Protein AF-F0YI41-F1 (afdb_monomer_lite)

Secondary structure (DSSP, 8-state):
--PPPHHHHHHHHHHHHHHHHHHHHHHTS-SS--HHHHHHHHHTT-HHHHHHHHHHHHHHHHHHHHHHS--SSSHHHHHHHHHHHHHHHHHHHHHHHHH-HHHHHHHHHHGGG---HHHHHHHHHHHHHHHHHHHHHHHHHHHHHHHHHHHHHHHHHHHHHHHHHHHHHHHHHHHHHHHHHHHHHHHHHHHHHHHHHHHHHHHHHHHHHHHHHHHHHHHHHHHHHHHHHHHHHHHHHHHHHHHHHHHHHHHHHHHHHHHHHHHHHHHHHHHHHHHHHHHHHHHHHHHHHHHHHHHHHHHHHHHHHHHHHHHHHHHHHHHHHHHHHHHHHHHHHHHHHHHHTTS------SSS--------

pLDDT: mean 84.72, std 14.46, range [28.38, 98.56]

Structure (mmCIF, N/CA/C/O backbone):
data_AF-F0YI41-F1
#
_entry.id   AF-F0YI41-F1
#
loop_
_atom_site.group_PDB
_atom_site.id
_atom_site.type_symbol
_atom_site.label_atom_id
_atom_site.label_alt_id
_atom_site.label_comp_id
_atom_site.label_asym_id
_atom_site.label_entity_id
_atom_site.label_seq_id
_atom_site.pdbx_PDB_ins_code
_atom_site.Cartn_x
_atom_site.Cartn_y
_atom_site.Cartn_z
_atom_site.occupancy
_atom_site.B_iso_or_equiv
_atom_site.auth_seq_id
_atom_site.auth_comp_id
_atom_site.auth_asym_id
_atom_site.auth_atom_id
_atom_site.pdbx_PDB_model_num
ATOM 1 N N . MET A 1 1 ? -53.395 -4.018 52.702 1.00 40.97 1 MET A N 1
ATOM 2 C CA . MET A 1 1 ? -53.040 -4.495 54.055 1.00 40.97 1 MET A CA 1
ATOM 3 C C . MET A 1 1 ? -51.944 -3.591 54.579 1.00 40.97 1 MET A C 1
ATOM 5 O O . MET A 1 1 ? -50.888 -3.541 53.960 1.00 40.97 1 MET A O 1
ATOM 9 N N . HIS A 1 2 ? -52.206 -2.823 55.635 1.00 47.31 2 HIS A N 1
ATOM 10 C CA . HIS A 1 2 ? -51.152 -2.062 56.304 1.00 47.31 2 HIS A CA 1
ATOM 11 C C . HIS A 1 2 ? -50.253 -3.062 57.031 1.00 47.31 2 HIS A C 1
ATOM 13 O O . HIS A 1 2 ? -50.721 -3.768 57.922 1.00 47.31 2 HIS A O 1
ATOM 19 N N . LYS A 1 3 ? -49.003 -3.196 56.580 1.00 58.41 3 LYS A N 1
ATOM 20 C CA . LYS A 1 3 ? -47.997 -3.987 57.288 1.00 58.41 3 LYS A CA 1
ATOM 21 C C . LYS A 1 3 ? -47.702 -3.275 58.604 1.00 58.41 3 LYS A C 1
ATOM 23 O O . LYS A 1 3 ? -47.419 -2.079 58.580 1.00 58.41 3 LYS A O 1
ATOM 28 N N . LEU A 1 4 ? -47.807 -3.991 59.721 1.00 62.16 4 LEU A N 1
ATOM 29 C CA . LEU A 1 4 ? -47.294 -3.498 60.995 1.00 62.16 4 LEU A CA 1
ATOM 30 C C . LEU A 1 4 ? -45.792 -3.280 60.820 1.00 62.16 4 LEU A C 1
ATOM 32 O O . LEU A 1 4 ? -45.088 -4.157 60.325 1.00 62.16 4 LEU A O 1
ATOM 36 N N . THR A 1 5 ? -45.301 -2.106 61.186 1.00 72.19 5 THR A N 1
ATOM 37 C CA . THR A 1 5 ? -43.857 -1.878 61.257 1.00 72.19 5 THR A CA 1
ATOM 38 C C . THR A 1 5 ? -43.246 -2.852 62.272 1.00 72.19 5 THR A C 1
ATOM 40 O O . THR A 1 5 ? -43.917 -3.251 63.223 1.00 72.19 5 THR A O 1
ATOM 43 N N . ASN A 1 6 ? -41.972 -3.233 62.112 1.00 75.12 6 ASN A N 1
ATOM 44 C CA . ASN A 1 6 ? -41.288 -4.161 63.035 1.00 75.12 6 ASN A CA 1
ATOM 45 C C . ASN A 1 6 ? -41.473 -3.735 64.514 1.00 75.12 6 ASN A C 1
ATOM 47 O O . ASN A 1 6 ? -41.789 -4.545 65.381 1.00 75.12 6 ASN A O 1
ATOM 51 N N . MET A 1 7 ? -41.439 -2.424 64.772 1.00 81.25 7 MET A N 1
ATOM 52 C CA . MET A 1 7 ? -41.728 -1.824 66.079 1.00 81.25 7 MET A CA 1
ATOM 53 C C . MET A 1 7 ? -43.155 -2.079 66.590 1.00 81.25 7 MET A C 1
ATOM 55 O O . MET A 1 7 ? -43.360 -2.288 67.784 1.00 81.25 7 MET A O 1
ATOM 59 N N . GLU A 1 8 ? -44.162 -2.028 65.721 1.00 83.62 8 GLU A N 1
ATOM 60 C CA . GLU A 1 8 ? -45.550 -2.310 66.094 1.00 83.62 8 GLU A CA 1
ATOM 61 C C . GLU A 1 8 ? -45.781 -3.809 66.309 1.00 83.62 8 GLU A C 1
ATOM 63 O O . GLU A 1 8 ? -46.457 -4.177 67.267 1.00 83.62 8 GLU A O 1
ATOM 68 N N . ALA A 1 9 ? -45.167 -4.674 65.494 1.00 84.31 9 ALA A N 1
ATOM 69 C CA . ALA A 1 9 ? -45.215 -6.125 65.679 1.00 84.31 9 ALA A CA 1
ATOM 70 C C . ALA A 1 9 ? -44.605 -6.544 67.029 1.00 84.31 9 ALA A C 1
ATOM 72 O O . ALA A 1 9 ? -45.238 -7.280 67.786 1.00 84.31 9 ALA A O 1
ATOM 73 N N . GLN A 1 10 ? -43.443 -5.988 67.393 1.00 85.50 10 GLN A N 1
ATOM 74 C CA . GLN A 1 10 ? -42.813 -6.207 68.703 1.00 85.50 10 GLN A CA 1
ATOM 75 C C . GLN A 1 10 ? -43.695 -5.745 69.871 1.00 85.50 10 GLN A C 1
ATOM 77 O O . GLN A 1 10 ? -43.784 -6.428 70.891 1.00 85.50 10 GLN A O 1
ATOM 82 N N . ARG A 1 11 ? -44.390 -4.606 69.733 1.00 89.06 11 ARG A N 1
ATOM 83 C CA . ARG A 1 11 ? -45.341 -4.132 70.755 1.00 89.06 11 ARG A CA 1
ATOM 84 C C . ARG A 1 11 ? -46.516 -5.091 70.930 1.00 89.06 11 ARG A C 1
ATOM 86 O O . ARG A 1 11 ? -46.911 -5.344 72.063 1.00 89.06 11 ARG A O 1
ATOM 93 N N . VAL A 1 12 ? -47.068 -5.618 69.836 1.00 88.56 12 VAL A N 1
ATOM 94 C CA . VAL A 1 12 ? -48.170 -6.591 69.895 1.00 88.56 12 VAL A CA 1
ATOM 95 C C . VAL A 1 12 ? -47.709 -7.895 70.547 1.00 88.56 12 VAL A C 1
ATOM 97 O O . VAL A 1 12 ? -48.397 -8.381 71.439 1.00 88.56 12 VAL A O 1
ATOM 100 N N . ILE A 1 13 ? -46.530 -8.408 70.181 1.00 89.56 13 ILE A N 1
ATOM 101 C CA . ILE A 1 13 ? -45.923 -9.594 70.810 1.00 89.56 13 ILE A CA 1
ATOM 102 C C . ILE A 1 13 ? -45.789 -9.389 72.325 1.00 89.56 13 ILE A C 1
ATOM 104 O O . ILE A 1 13 ? -46.276 -10.214 73.091 1.00 89.56 13 ILE A O 1
ATOM 108 N N . ALA A 1 14 ? -45.241 -8.253 72.772 1.00 90.19 14 ALA A N 1
ATOM 109 C CA . ALA A 1 14 ? -45.085 -7.957 74.199 1.00 90.19 14 ALA A CA 1
ATOM 110 C C . ALA A 1 14 ? -46.427 -7.893 74.958 1.00 90.19 14 ALA A C 1
ATOM 112 O O . ALA A 1 14 ? -46.519 -8.305 76.116 1.00 90.19 14 ALA A O 1
ATOM 113 N N . VAL A 1 15 ? -47.486 -7.383 74.318 1.00 91.50 15 VAL A N 1
ATOM 114 C CA . VAL A 1 15 ? -48.838 -7.366 74.902 1.00 91.50 15 VAL A CA 1
ATOM 115 C C . VAL A 1 15 ? -49.420 -8.777 74.990 1.00 91.50 15 VAL A C 1
ATOM 117 O O . VAL A 1 15 ? -50.048 -9.103 75.997 1.00 91.50 15 VAL A O 1
ATOM 120 N N . LEU A 1 16 ? -49.214 -9.614 73.970 1.00 89.81 16 LEU A N 1
ATOM 121 C CA . LEU A 1 16 ? -49.665 -11.006 73.974 1.00 89.81 16 LEU A CA 1
ATOM 122 C C . LEU A 1 16 ? -48.937 -11.828 75.046 1.00 89.81 16 LEU A C 1
ATOM 124 O O . LEU A 1 16 ? -49.594 -12.556 75.785 1.00 89.81 16 LEU A O 1
ATOM 128 N N . GLU A 1 17 ? -47.625 -11.648 75.208 1.00 90.12 17 GLU A N 1
ATOM 129 C CA . GLU A 1 17 ? -46.836 -12.282 76.274 1.00 90.12 17 GLU A CA 1
ATOM 130 C C . GLU A 1 17 ? -47.341 -11.901 77.674 1.00 90.12 17 GLU A C 1
ATOM 132 O O . GLU A 1 17 ? -47.580 -12.778 78.508 1.00 90.12 17 GLU A O 1
ATOM 137 N N . ASP A 1 18 ? -47.572 -10.607 77.935 1.00 89.81 18 ASP A N 1
ATOM 138 C CA . ASP A 1 18 ? -48.110 -10.145 79.225 1.00 89.81 18 ASP A CA 1
ATOM 139 C C . ASP A 1 18 ? -49.555 -10.634 79.446 1.00 89.81 18 ASP A C 1
ATOM 141 O O . ASP A 1 18 ? -49.943 -10.931 80.578 1.00 89.81 18 ASP A O 1
ATOM 145 N N . ALA A 1 19 ? -50.356 -10.776 78.383 1.00 88.75 19 ALA A N 1
ATOM 146 C CA . ALA A 1 19 ? -51.701 -11.342 78.463 1.00 88.75 19 ALA A CA 1
ATOM 147 C C . ALA A 1 19 ? -51.677 -12.843 78.794 1.00 88.75 19 ALA A C 1
ATOM 149 O O . ALA A 1 19 ? -52.408 -13.274 79.687 1.00 88.75 19 ALA A O 1
ATOM 150 N N . VAL A 1 20 ? -50.813 -13.624 78.138 1.00 88.88 20 VAL A N 1
ATOM 151 C CA . VAL A 1 20 ? -50.598 -15.050 78.433 1.00 88.88 20 VAL A CA 1
ATOM 152 C C . VAL A 1 20 ? -50.139 -15.233 79.879 1.00 88.88 20 VAL A C 1
ATOM 154 O O . VAL A 1 20 ? -50.681 -16.081 80.586 1.00 88.88 20 VAL A O 1
ATOM 157 N N . GLU A 1 21 ? -49.200 -14.409 80.354 1.00 89.31 21 GLU A N 1
ATOM 158 C CA . GLU A 1 21 ? -48.698 -14.468 81.732 1.00 89.31 21 GLU A CA 1
ATOM 159 C C . GLU A 1 21 ? -49.803 -14.161 82.761 1.00 89.31 21 GLU A C 1
ATOM 161 O O . GLU A 1 21 ? -49.941 -14.855 83.770 1.00 89.31 21 GLU A O 1
ATOM 166 N N . ARG A 1 22 ? -50.642 -13.150 82.506 1.00 88.88 22 ARG A N 1
ATOM 167 C CA . ARG A 1 22 ? -51.777 -12.821 83.386 1.00 88.88 22 ARG A CA 1
ATOM 168 C C . ARG A 1 22 ? -52.847 -13.907 83.387 1.00 88.88 22 ARG A C 1
ATOM 170 O O . ARG A 1 22 ? -53.385 -14.210 84.449 1.00 88.88 22 ARG A O 1
ATOM 177 N N . LEU A 1 23 ? -53.152 -14.492 82.230 1.00 87.25 23 LEU A N 1
ATOM 178 C CA . LEU A 1 23 ? -54.092 -15.610 82.134 1.00 87.25 23 LEU A CA 1
ATOM 179 C C . LEU A 1 23 ? -53.556 -16.851 82.856 1.00 87.25 23 LEU A C 1
ATOM 181 O O . LEU A 1 23 ? -54.341 -17.522 83.524 1.00 87.25 23 LEU A O 1
ATOM 185 N N . ASP A 1 24 ? -52.239 -17.099 82.817 1.00 86.75 24 ASP A N 1
ATOM 186 C CA . ASP A 1 24 ? -51.605 -18.141 83.633 1.00 86.75 24 ASP A CA 1
ATOM 187 C C . ASP A 1 24 ? -51.891 -17.892 85.113 1.00 86.75 24 ASP A C 1
ATOM 189 O O . ASP A 1 24 ? -52.411 -18.780 85.780 1.00 86.75 24 ASP A O 1
ATOM 193 N N . PHE A 1 25 ? -51.655 -16.676 85.620 1.00 87.44 25 PHE A N 1
ATOM 194 C CA . PHE A 1 25 ? -51.914 -16.342 87.025 1.00 87.44 25 PHE A CA 1
ATOM 195 C C . PHE A 1 25 ? -53.377 -16.502 87.422 1.00 87.44 25 PHE A C 1
ATOM 197 O O . PHE A 1 25 ? -53.654 -17.071 88.477 1.00 87.44 25 PHE A O 1
ATOM 204 N N . ILE A 1 26 ? -54.302 -16.038 86.582 1.00 86.38 26 ILE A N 1
ATOM 205 C CA . ILE A 1 26 ? -55.738 -16.152 86.849 1.00 86.38 26 ILE A CA 1
ATOM 206 C C . ILE A 1 26 ? -56.167 -17.623 86.857 1.00 86.38 26 ILE A C 1
ATOM 208 O O . ILE A 1 26 ? -56.957 -18.024 87.706 1.00 86.38 26 ILE A O 1
ATOM 212 N N . SER A 1 27 ? -55.585 -18.456 85.988 1.00 84.56 27 SER A N 1
ATOM 213 C CA . SER A 1 27 ? -55.876 -19.895 85.936 1.00 84.56 27 SER A CA 1
ATOM 214 C C . SER A 1 27 ? -55.488 -20.661 87.204 1.00 84.56 27 SER A C 1
ATOM 216 O O . SER A 1 27 ? -55.934 -21.792 87.396 1.00 84.56 27 SER A O 1
ATOM 218 N N . LEU A 1 28 ? -54.646 -20.072 88.061 1.00 84.69 28 LEU A N 1
ATOM 219 C CA . LEU A 1 28 ? -54.226 -20.678 89.321 1.00 84.69 28 LEU A CA 1
ATOM 220 C C . LEU A 1 28 ? -55.181 -20.387 90.482 1.00 84.69 28 LEU A C 1
ATOM 222 O O . LEU A 1 28 ? -55.038 -21.005 91.536 1.00 84.69 28 LEU A O 1
ATOM 226 N N . ILE A 1 29 ? -56.101 -19.435 90.325 1.00 84.75 29 ILE A N 1
ATOM 227 C CA . ILE A 1 29 ? -57.021 -19.025 91.385 1.00 84.75 29 ILE A CA 1
ATOM 228 C C . ILE A 1 29 ? -58.192 -20.017 91.420 1.00 84.75 29 ILE A C 1
ATOM 230 O O . ILE A 1 29 ? -58.848 -20.215 90.396 1.00 84.75 29 ILE A O 1
ATOM 234 N N . PRO A 1 30 ? -58.483 -20.649 92.570 1.00 82.00 30 PRO A N 1
ATOM 235 C CA . PRO A 1 30 ? -59.672 -21.481 92.709 1.00 82.00 30 PRO A CA 1
ATOM 236 C C . PRO A 1 30 ? -60.949 -20.656 92.532 1.00 82.00 30 PRO A C 1
ATOM 238 O O . PRO A 1 30 ? -61.042 -19.545 93.045 1.00 82.00 30 PRO A O 1
ATOM 241 N N . THR A 1 31 ? -61.952 -21.218 91.861 1.00 76.75 31 THR A 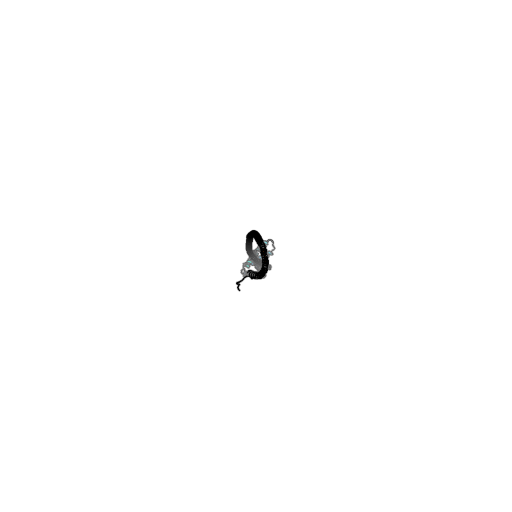N 1
ATOM 242 C CA . THR A 1 31 ? -63.269 -20.581 91.674 1.00 76.75 31 THR A CA 1
ATOM 243 C C . THR A 1 31 ? -64.139 -20.611 92.930 1.00 76.75 31 THR A C 1
ATOM 245 O O . THR A 1 31 ? -65.107 -19.864 93.032 1.00 76.75 31 THR A O 1
ATOM 248 N N . THR A 1 32 ? -63.815 -21.481 93.888 1.00 79.31 32 THR A N 1
ATOM 249 C CA . THR A 1 32 ? -64.489 -21.576 95.185 1.00 79.31 32 THR A CA 1
ATOM 250 C C . THR A 1 32 ? -63.563 -21.087 96.295 1.00 79.31 32 THR A C 1
ATOM 252 O O . THR A 1 32 ? -62.387 -21.466 96.283 1.00 79.31 32 THR A O 1
ATOM 255 N N . PRO A 1 33 ? -64.068 -20.321 97.280 1.00 81.88 33 PRO A N 1
ATOM 256 C CA . PRO A 1 33 ? -63.276 -19.903 98.429 1.00 81.88 33 PRO A CA 1
ATOM 257 C C . PRO A 1 33 ? -62.662 -21.102 99.158 1.00 81.88 33 PRO A C 1
ATOM 259 O O . PRO A 1 33 ? -63.377 -21.971 99.653 1.00 81.88 33 PRO A O 1
ATOM 262 N N . ASP A 1 34 ? -61.334 -21.133 99.225 1.00 82.88 34 ASP A N 1
ATOM 263 C CA . ASP A 1 34 ? -60.570 -22.160 99.934 1.00 82.88 34 ASP A CA 1
ATOM 264 C C . ASP A 1 34 ? -59.899 -21.537 101.174 1.00 82.88 34 ASP A C 1
ATOM 266 O O . ASP A 1 34 ? -58.939 -20.764 101.034 1.00 82.88 34 ASP A O 1
ATOM 270 N N . PRO A 1 35 ? -60.390 -21.828 102.394 1.00 81.50 35 PRO A N 1
ATOM 271 C CA . PRO A 1 35 ? -59.810 -21.286 103.617 1.00 81.50 35 PRO A CA 1
ATOM 272 C C . PRO A 1 35 ? -58.379 -21.792 103.860 1.00 81.50 35 PRO A C 1
ATOM 274 O O . PRO A 1 35 ? -57.552 -21.027 104.360 1.00 81.50 35 PRO A O 1
ATOM 277 N N . GLU A 1 36 ? -58.032 -23.013 103.433 1.00 83.44 36 GLU A N 1
ATOM 278 C CA . GLU A 1 36 ? -56.673 -23.540 103.598 1.00 83.44 36 GLU A CA 1
ATOM 279 C C . GLU A 1 36 ? -55.661 -22.784 102.734 1.00 83.44 36 GLU A C 1
ATOM 281 O O . GLU A 1 36 ? -54.517 -22.561 103.143 1.00 83.44 36 GLU A O 1
ATOM 286 N N . LEU A 1 37 ? -56.063 -22.363 101.532 1.00 84.38 37 LEU A N 1
ATOM 287 C CA . LEU A 1 37 ? -55.232 -21.530 100.669 1.00 84.38 37 LEU A CA 1
ATOM 288 C C . LEU A 1 37 ? -54.942 -20.172 101.324 1.00 84.38 37 LEU A C 1
ATOM 290 O O . LEU A 1 37 ? -53.799 -19.715 101.291 1.00 84.38 37 LEU A O 1
ATOM 294 N N . LEU A 1 38 ? -55.934 -19.544 101.961 1.00 84.69 38 LEU A N 1
ATOM 295 C CA . LEU A 1 38 ? -55.750 -18.265 102.657 1.00 84.69 38 LEU A CA 1
ATOM 296 C C . LEU A 1 38 ? -54.821 -18.380 103.870 1.00 84.69 38 LEU A C 1
ATOM 298 O O . LEU A 1 38 ? -54.022 -17.468 104.120 1.00 84.69 38 LEU A O 1
ATOM 302 N N . ASP A 1 39 ? -54.883 -19.490 104.601 1.00 85.12 39 ASP A N 1
ATOM 303 C CA . ASP A 1 39 ? -53.980 -19.758 105.723 1.00 85.12 39 ASP A CA 1
ATOM 304 C C . ASP A 1 39 ? -52.545 -19.980 105.237 1.00 85.12 39 ASP A C 1
ATOM 306 O O . ASP A 1 39 ? -51.602 -19.409 105.791 1.00 85.12 39 ASP A O 1
ATOM 310 N N . ARG A 1 40 ? -52.369 -20.697 104.120 1.00 85.31 40 ARG A N 1
ATOM 311 C CA . ARG A 1 40 ? -51.057 -20.862 103.474 1.00 85.31 40 ARG A CA 1
ATOM 312 C C . ARG A 1 40 ? -50.487 -19.531 102.981 1.00 85.31 40 ARG A C 1
ATOM 314 O O . ARG A 1 40 ? -49.294 -19.308 103.159 1.00 85.31 40 ARG A O 1
ATOM 321 N N . ILE A 1 41 ? -51.312 -18.632 102.429 1.00 84.44 41 ILE A N 1
ATOM 322 C CA . ILE A 1 41 ? -50.897 -17.267 102.038 1.00 84.44 41 ILE A CA 1
ATOM 323 C C . ILE A 1 41 ? -50.505 -16.433 103.268 1.00 84.44 41 ILE A C 1
ATOM 325 O O . ILE A 1 41 ? -49.526 -15.684 103.235 1.00 84.44 41 ILE A O 1
ATOM 329 N N . THR A 1 42 ? -51.229 -16.598 104.378 1.00 84.94 42 THR A N 1
ATOM 330 C CA . THR A 1 42 ? -50.895 -15.951 105.657 1.00 84.94 42 THR A CA 1
ATOM 331 C C . THR A 1 42 ? -49.544 -16.446 106.185 1.00 84.94 42 THR A C 1
ATOM 333 O O . THR A 1 42 ? -48.750 -15.643 106.669 1.00 84.94 42 THR A O 1
ATOM 336 N N . GLY A 1 43 ? -49.239 -17.737 106.014 1.00 81.94 43 GLY A N 1
ATOM 337 C CA . GLY A 1 43 ? -47.959 -18.343 106.395 1.00 81.94 43 GLY A CA 1
ATOM 338 C C . GLY A 1 43 ? -46.737 -17.798 105.643 1.00 81.94 43 GLY A C 1
ATOM 339 O O . GLY A 1 43 ? -45.634 -17.831 106.179 1.00 81.94 43 GLY A O 1
ATOM 340 N N . ILE A 1 44 ? -46.926 -17.245 104.440 1.00 84.50 44 ILE A N 1
ATOM 341 C CA . ILE A 1 44 ? -45.876 -16.547 103.668 1.00 84.50 44 ILE A CA 1
ATOM 342 C C . ILE A 1 44 ? -45.803 -15.042 103.981 1.00 84.50 44 ILE A C 1
ATOM 344 O O . ILE A 1 44 ? -44.948 -14.347 103.436 1.00 84.50 44 ILE A O 1
ATOM 348 N N . GLY A 1 45 ? -46.693 -14.516 104.830 1.00 81.56 45 GLY A N 1
ATOM 349 C CA . GLY A 1 45 ? -46.710 -13.105 105.230 1.00 81.56 45 GLY A CA 1
ATOM 350 C C . GLY A 1 45 ? -47.233 -12.124 104.172 1.00 81.56 45 GLY A C 1
ATOM 351 O O . GLY A 1 45 ? -47.117 -10.913 104.359 1.00 81.56 45 GLY A O 1
ATOM 352 N N . ASP A 1 46 ? -47.831 -12.602 103.074 1.00 84.50 46 ASP A N 1
ATOM 353 C CA . ASP A 1 46 ? -48.341 -11.746 101.991 1.00 84.50 46 ASP A CA 1
ATOM 354 C C . ASP A 1 46 ? -49.804 -11.338 102.245 1.00 84.50 46 ASP A C 1
ATOM 356 O O . ASP A 1 46 ? -50.753 -11.809 101.613 1.00 84.50 46 ASP A O 1
ATOM 360 N N . VAL A 1 47 ? -49.985 -10.457 103.235 1.00 83.94 47 VAL A N 1
ATOM 361 C CA . VAL A 1 47 ? -51.295 -9.897 103.614 1.00 83.94 47 VAL A CA 1
ATOM 362 C C . VAL A 1 47 ? -51.995 -9.191 102.437 1.00 83.94 47 VAL A C 1
ATOM 364 O O . VAL A 1 47 ? -53.197 -9.403 102.263 1.00 83.94 47 VAL A O 1
ATOM 367 N N . PRO A 1 48 ? -51.300 -8.405 101.584 1.00 87.00 48 PRO A N 1
ATOM 368 C CA . PRO A 1 48 ? -51.917 -7.816 100.395 1.00 87.00 48 PRO A CA 1
ATOM 369 C C . PRO A 1 48 ? -52.480 -8.858 99.421 1.00 87.00 48 PRO A C 1
ATOM 371 O O . PRO A 1 48 ? -53.593 -8.683 98.927 1.00 87.00 48 PRO A O 1
ATOM 374 N N . LEU A 1 49 ? -51.762 -9.960 99.180 1.00 87.25 49 LEU A N 1
ATOM 375 C CA . LEU A 1 49 ? -52.239 -11.046 98.322 1.00 87.25 49 LEU A CA 1
ATOM 376 C C . LEU A 1 49 ? -53.450 -11.770 98.919 1.00 87.25 49 LEU A C 1
ATOM 378 O O . LEU A 1 49 ? -54.392 -12.081 98.187 1.00 87.25 49 LEU A O 1
ATOM 382 N N . LYS A 1 50 ? -53.453 -12.008 100.237 1.00 86.75 50 LYS A N 1
ATOM 383 C CA . LYS A 1 50 ? -54.606 -12.583 100.950 1.00 86.75 50 LYS A CA 1
ATOM 384 C C . LYS A 1 50 ? -55.851 -11.723 100.745 1.00 86.75 50 LYS A C 1
ATOM 386 O O . LYS A 1 50 ? -56.884 -12.236 100.322 1.00 86.75 50 LYS A O 1
ATOM 391 N N . ASN A 1 51 ? -55.723 -10.418 100.981 1.00 88.19 51 ASN A N 1
ATOM 392 C CA . ASN A 1 51 ? -56.818 -9.466 100.824 1.00 88.19 51 ASN A CA 1
ATOM 393 C C . ASN A 1 51 ? -57.293 -9.395 99.368 1.00 88.19 51 ASN A C 1
ATOM 395 O O . ASN A 1 51 ? -58.494 -9.414 99.127 1.00 88.19 51 ASN A O 1
ATOM 399 N N . ALA A 1 52 ? -56.374 -9.375 98.398 1.00 87.12 52 ALA A N 1
ATOM 400 C CA . ALA A 1 52 ? -56.720 -9.372 96.978 1.00 87.12 52 ALA A CA 1
ATOM 401 C C . ALA A 1 52 ? -57.445 -10.660 96.548 1.00 87.12 52 ALA A C 1
ATOM 403 O O . ALA A 1 52 ? -58.391 -10.594 95.773 1.00 87.12 52 ALA A O 1
ATOM 404 N N . THR A 1 53 ? -57.046 -11.820 97.080 1.00 85.81 53 THR A N 1
ATOM 405 C CA . THR A 1 53 ? -57.697 -13.114 96.800 1.00 85.81 53 THR A CA 1
ATOM 406 C C . THR A 1 53 ? -59.100 -13.171 97.410 1.00 85.81 53 THR A C 1
ATOM 408 O O . THR A 1 53 ? -60.050 -13.568 96.745 1.00 85.81 53 THR A O 1
ATOM 411 N N . GLN A 1 54 ? -59.260 -12.702 98.652 1.00 87.75 54 GLN A N 1
ATOM 412 C CA . GLN A 1 54 ? -60.571 -12.602 99.302 1.00 87.75 54 GLN A CA 1
ATOM 413 C C . GLN A 1 54 ? -61.500 -11.620 98.583 1.00 87.75 54 GLN A C 1
ATOM 415 O O . GLN A 1 54 ? -62.665 -11.933 98.359 1.00 87.75 54 GLN A O 1
ATOM 420 N N . GLN A 1 55 ? -60.986 -10.450 98.195 1.00 87.94 55 GLN A N 1
ATOM 421 C CA . GLN A 1 55 ? -61.740 -9.466 97.419 1.00 87.94 55 GLN A CA 1
ATOM 422 C C . GLN A 1 55 ? -62.141 -10.018 96.050 1.00 87.94 55 GLN A C 1
ATOM 424 O O . GLN A 1 55 ? -63.251 -9.749 95.604 1.00 87.94 55 GLN A O 1
ATOM 429 N N . GLN A 1 56 ? -61.278 -10.808 95.403 1.00 86.69 56 GLN A N 1
ATOM 430 C CA . GLN A 1 56 ? -61.593 -11.432 94.119 1.00 86.69 56 GLN A CA 1
ATOM 431 C C . GLN A 1 56 ? -62.805 -12.355 94.261 1.00 86.69 56 GLN A C 1
ATOM 433 O O . GLN A 1 56 ? -63.774 -12.196 93.526 1.00 86.69 56 GLN A O 1
ATOM 438 N N . TRP A 1 57 ? -62.796 -13.239 95.261 1.00 88.19 57 TRP A N 1
ATOM 439 C CA . TRP A 1 57 ? -63.921 -14.137 95.519 1.00 88.19 57 TRP A CA 1
ATOM 440 C C . TRP A 1 57 ? -65.207 -13.400 95.900 1.00 88.19 57 TRP A C 1
ATOM 442 O O . TRP A 1 57 ? -66.272 -13.764 95.418 1.00 88.19 57 TRP A O 1
ATOM 452 N N . GLN A 1 58 ? -65.125 -12.337 96.707 1.00 86.69 58 GLN A N 1
ATOM 453 C CA . GLN A 1 58 ? -66.297 -11.524 97.067 1.00 86.69 58 GLN A CA 1
ATOM 454 C C . GLN A 1 58 ? -66.927 -10.844 95.848 1.00 86.69 58 GLN A C 1
ATOM 456 O O . GLN A 1 58 ? -68.150 -10.817 95.704 1.00 86.69 58 GLN A O 1
ATOM 461 N N . VAL A 1 59 ? -66.096 -10.286 94.965 1.00 85.81 59 VAL A N 1
ATOM 462 C CA . VAL A 1 59 ? -66.568 -9.630 93.743 1.00 85.81 59 VAL A CA 1
ATOM 463 C C . VAL A 1 59 ? -67.135 -10.663 92.762 1.00 85.81 59 VAL A C 1
ATOM 465 O O . VAL A 1 59 ? -68.216 -10.435 92.222 1.00 85.81 59 VAL A O 1
ATOM 468 N N . GLU A 1 60 ? -66.489 -11.820 92.585 1.00 84.31 60 GLU A N 1
ATOM 469 C CA . GLU A 1 60 ? -67.001 -12.931 91.762 1.00 84.31 60 GLU A CA 1
ATOM 470 C C . GLU A 1 60 ? -68.339 -13.481 92.287 1.00 84.31 60 GLU A C 1
ATOM 472 O O . GLU A 1 60 ? -69.267 -13.703 91.506 1.00 84.31 60 GLU A O 1
ATOM 477 N N . GLU A 1 61 ? -68.488 -13.627 93.606 1.00 84.56 61 GLU A N 1
ATOM 478 C CA . GLU A 1 61 ? -69.743 -14.031 94.248 1.00 84.56 61 GLU A CA 1
ATOM 479 C C . GLU A 1 61 ? -70.843 -12.983 94.026 1.00 84.56 61 GLU A C 1
ATOM 481 O O . GLU A 1 61 ? -71.947 -13.323 93.596 1.00 84.56 61 GLU A O 1
ATOM 486 N N . SER A 1 62 ? -70.534 -11.693 94.214 1.00 81.69 62 SER A N 1
ATOM 487 C CA . SER A 1 62 ? -71.477 -10.601 93.925 1.00 81.69 62 SER A CA 1
ATOM 488 C C . SER A 1 62 ? -71.925 -10.583 92.460 1.00 81.69 62 SER A C 1
ATOM 490 O O . SER A 1 62 ? -73.099 -10.350 92.167 1.00 81.69 62 SER A O 1
ATOM 492 N N . GLN A 1 63 ? -71.019 -10.901 91.532 1.00 80.62 63 GLN A N 1
ATOM 493 C CA . GLN A 1 63 ? -71.318 -10.972 90.109 1.00 80.62 63 GLN A CA 1
ATOM 494 C C . GLN A 1 63 ? -72.223 -12.168 89.786 1.00 80.62 63 GLN A C 1
ATOM 496 O O . GLN A 1 63 ? -73.148 -12.031 88.984 1.00 80.62 63 GLN A O 1
ATOM 501 N N . LEU A 1 64 ? -71.996 -13.323 90.421 1.00 79.62 64 LEU A N 1
ATOM 502 C CA . LEU A 1 64 ? -72.850 -14.507 90.290 1.00 79.62 64 LEU A CA 1
ATOM 503 C C . LEU A 1 64 ? -74.265 -14.249 90.823 1.00 79.62 64 LEU A C 1
ATOM 505 O O . LEU A 1 64 ? -75.241 -14.558 90.138 1.00 79.62 64 LEU A O 1
ATOM 509 N N . VAL A 1 65 ? -74.394 -13.623 91.996 1.00 79.38 65 VAL A N 1
ATOM 510 C CA . VAL A 1 65 ? -75.696 -13.257 92.586 1.00 79.38 65 VAL A CA 1
ATOM 511 C C . VAL A 1 65 ? -76.465 -12.297 91.670 1.00 79.38 65 VAL A C 1
ATOM 513 O O . VAL A 1 65 ? -77.657 -12.492 91.421 1.00 79.38 65 VAL A O 1
ATOM 516 N N . MET A 1 66 ? -75.774 -11.313 91.089 1.00 72.81 66 MET A N 1
ATOM 517 C CA . MET A 1 66 ? -76.355 -10.371 90.126 1.00 72.81 66 MET A CA 1
ATOM 518 C C . MET A 1 66 ? -76.703 -11.015 88.775 1.00 72.81 66 MET A C 1
ATOM 520 O O . MET A 1 66 ? -77.612 -10.544 88.095 1.00 72.81 66 MET A O 1
ATOM 524 N N . ALA A 1 67 ? -76.024 -12.094 88.373 1.00 68.88 67 ALA A N 1
ATOM 525 C CA . ALA A 1 67 ? -76.341 -12.837 87.152 1.00 68.88 67 ALA A CA 1
ATOM 526 C C . ALA A 1 67 ? -77.599 -13.718 87.292 1.00 68.88 67 ALA A C 1
ATOM 528 O O . ALA A 1 67 ? -78.286 -13.961 86.300 1.00 68.88 67 ALA A O 1
ATOM 529 N N . VAL A 1 68 ? -77.919 -14.180 88.507 1.00 69.19 68 VAL A N 1
ATOM 530 C CA . VAL A 1 68 ? -79.105 -15.011 88.799 1.00 69.19 68 VAL A CA 1
ATOM 531 C C . VAL A 1 68 ? -80.356 -14.148 89.052 1.00 69.19 68 VAL A C 1
ATOM 533 O O . VAL A 1 68 ? -81.467 -14.535 88.675 1.00 69.19 68 VAL A O 1
ATOM 536 N N . GLY A 1 69 ? -80.193 -12.947 89.617 1.00 61.78 69 GLY A N 1
ATOM 537 C CA . GLY A 1 69 ? -81.273 -11.978 89.839 1.00 61.78 69 GLY A CA 1
ATOM 538 C C . GLY A 1 69 ? -81.704 -11.244 88.561 1.00 61.78 69 GLY A C 1
ATOM 539 O O . GLY A 1 69 ? -81.071 -10.286 88.132 1.00 61.78 69 GLY A O 1
ATOM 540 N N . HIS A 1 70 ? -82.816 -11.651 87.948 1.00 51.88 70 HIS A N 1
ATOM 541 C CA . HIS A 1 70 ? -83.350 -11.011 86.740 1.00 51.88 70 HIS A CA 1
ATOM 542 C C . HIS A 1 70 ? -84.004 -9.643 87.040 1.00 51.88 70 HIS A C 1
ATOM 544 O O . HIS A 1 70 ? -85.161 -9.587 87.451 1.00 51.88 70 HIS A O 1
ATOM 550 N N . SER A 1 71 ? -83.311 -8.529 86.765 1.00 54.12 71 SER A N 1
ATOM 551 C CA . SER A 1 71 ? -83.935 -7.199 86.610 1.00 54.12 71 SER A CA 1
ATOM 552 C C . SER A 1 71 ? -83.230 -6.368 85.518 1.00 54.12 71 SER A C 1
ATOM 554 O O . SER A 1 71 ? -82.051 -6.053 85.662 1.00 54.12 71 SER A O 1
ATOM 556 N N . PRO A 1 72 ? -83.901 -6.006 84.405 1.00 54.50 72 PRO A N 1
ATOM 557 C CA . PRO A 1 72 ? -83.217 -5.521 83.199 1.00 54.50 72 PRO A CA 1
ATOM 558 C C . PRO A 1 72 ? -82.848 -4.022 83.166 1.00 54.50 72 PRO A C 1
ATOM 560 O O . PRO A 1 72 ? -82.041 -3.646 82.318 1.00 54.50 72 PRO A O 1
ATOM 563 N N . ASN A 1 73 ? -83.366 -3.161 84.059 1.00 54.19 73 ASN A N 1
ATOM 564 C CA . ASN A 1 73 ? -83.199 -1.697 83.924 1.00 54.19 73 ASN A CA 1
ATOM 565 C C . ASN A 1 73 ? -82.336 -0.989 84.992 1.00 54.19 73 ASN A C 1
ATOM 567 O O . ASN A 1 73 ? -81.817 0.079 84.688 1.00 54.19 73 ASN A O 1
ATOM 571 N N . SER A 1 74 ? -82.104 -1.557 86.186 1.00 54.25 74 SER A N 1
ATOM 572 C CA . SER A 1 74 ? -81.122 -1.011 87.159 1.00 54.25 74 SER A CA 1
ATOM 573 C C . SER A 1 74 ? -79.767 -1.733 87.128 1.00 54.25 74 SER A C 1
ATOM 575 O O . SER A 1 74 ? -78.841 -1.363 87.844 1.00 54.25 74 SER A O 1
ATOM 577 N N . ALA A 1 75 ? -79.649 -2.779 86.306 1.00 56.69 75 ALA A N 1
ATOM 578 C CA . ALA A 1 75 ? -78.506 -3.684 86.297 1.00 56.69 75 ALA A CA 1
ATOM 579 C C . ALA A 1 75 ? -77.341 -3.228 85.406 1.00 56.69 75 ALA A C 1
ATOM 581 O O . ALA A 1 75 ? -76.258 -3.780 85.538 1.00 56.69 75 ALA A O 1
ATOM 582 N N . LYS A 1 76 ? -77.512 -2.248 84.504 1.00 59.59 76 LYS A N 1
ATOM 583 C CA . LYS A 1 76 ? -76.420 -1.822 83.603 1.00 59.59 76 LYS A CA 1
ATOM 584 C C . LYS A 1 76 ? -75.299 -1.087 84.340 1.00 59.59 76 LYS A C 1
ATOM 586 O O . LYS A 1 76 ? -74.167 -1.547 84.288 1.00 59.59 76 LYS A O 1
ATOM 591 N N . THR A 1 77 ? -75.625 -0.030 85.085 1.00 60.97 77 THR A N 1
ATOM 592 C CA . THR A 1 77 ? -74.640 0.759 85.849 1.00 60.97 77 THR A CA 1
ATOM 593 C C . THR A 1 77 ? -73.963 -0.088 86.927 1.00 60.97 77 THR A C 1
ATOM 595 O O . THR A 1 77 ? -72.745 -0.146 86.995 1.00 60.97 77 THR A O 1
ATOM 598 N N . SER A 1 78 ? -74.740 -0.878 87.678 1.00 69.56 78 SER A N 1
ATOM 599 C CA . SER A 1 78 ? -74.186 -1.774 88.701 1.00 69.56 78 SER A CA 1
ATOM 600 C C . SER A 1 78 ? -73.313 -2.897 88.116 1.00 69.56 78 SER A C 1
ATOM 602 O O . SER A 1 78 ? -72.361 -3.326 88.759 1.00 69.56 78 SER A O 1
ATOM 604 N N . ARG A 1 79 ? -73.586 -3.366 86.890 1.00 70.06 79 ARG A N 1
ATOM 605 C CA . ARG A 1 79 ? -72.753 -4.367 86.204 1.00 70.06 79 ARG A CA 1
ATOM 606 C C . ARG A 1 79 ? -71.450 -3.775 85.667 1.00 70.06 79 ARG A C 1
ATOM 608 O O . ARG A 1 79 ? -70.444 -4.479 85.668 1.00 70.06 79 ARG A O 1
ATOM 615 N N . GLU A 1 80 ? -71.465 -2.524 85.215 1.00 75.69 80 GLU A N 1
ATOM 616 C CA . GLU A 1 80 ? -70.254 -1.787 84.834 1.00 75.69 80 GLU A CA 1
ATOM 617 C C . GLU A 1 80 ? -69.361 -1.550 86.060 1.00 75.69 80 GLU A C 1
ATOM 619 O O . GLU A 1 80 ? -68.194 -1.934 86.020 1.00 75.69 80 GLU A O 1
ATOM 624 N N . ASP A 1 81 ? -69.926 -1.094 87.182 1.00 80.75 81 ASP A N 1
ATOM 625 C CA . ASP A 1 81 ? -69.193 -0.887 88.442 1.00 80.75 81 ASP A CA 1
ATOM 626 C C . ASP A 1 81 ? -68.552 -2.189 88.965 1.00 80.75 81 ASP A C 1
ATOM 628 O O . ASP A 1 81 ? -67.369 -2.221 89.314 1.00 80.75 81 ASP A O 1
ATOM 632 N N . ILE A 1 82 ? -69.300 -3.303 88.956 1.00 81.44 82 ILE A N 1
ATOM 633 C CA . ILE A 1 82 ? -68.779 -4.627 89.343 1.00 81.44 82 ILE A CA 1
ATOM 634 C C . ILE A 1 82 ? -67.691 -5.090 88.366 1.00 81.44 82 ILE A C 1
ATOM 636 O O . ILE A 1 82 ? -66.686 -5.660 88.788 1.00 81.44 82 ILE A O 1
ATOM 640 N N . SER A 1 83 ? -67.845 -4.830 87.064 1.00 82.50 83 SER A N 1
ATOM 641 C CA . SER A 1 83 ? -66.829 -5.177 86.067 1.00 82.50 83 SER A CA 1
ATOM 642 C C . SER A 1 83 ? -65.545 -4.363 86.244 1.00 82.50 83 SER A C 1
ATOM 644 O O . SER A 1 83 ? -64.454 -4.904 86.058 1.00 82.50 83 SER A O 1
ATOM 646 N N . GLU A 1 84 ? -65.638 -3.079 86.585 1.00 85.38 84 GLU A N 1
ATOM 647 C CA . GLU A 1 84 ? -64.481 -2.235 86.887 1.00 85.38 84 GLU A CA 1
ATOM 648 C C . GLU A 1 84 ? -63.781 -2.683 88.170 1.00 85.38 84 GLU A C 1
ATOM 650 O O . GLU A 1 84 ? -62.549 -2.794 88.198 1.00 85.38 84 GLU A O 1
ATOM 655 N N . GLN A 1 85 ? -64.555 -3.026 89.201 1.00 85.56 85 GLN A N 1
ATOM 656 C CA . GLN A 1 85 ? -64.037 -3.557 90.456 1.00 85.56 85 GLN A CA 1
ATOM 657 C C . GLN A 1 85 ? -63.348 -4.912 90.249 1.00 85.56 85 GLN A C 1
ATOM 659 O O . GLN A 1 85 ? -62.221 -5.100 90.710 1.00 85.56 85 GLN A O 1
ATOM 664 N N . LEU A 1 86 ? -63.952 -5.818 89.475 1.00 85.81 86 LEU A N 1
ATOM 665 C CA . LEU A 1 86 ? -63.350 -7.097 89.097 1.00 85.81 86 LEU A CA 1
ATOM 666 C C . LEU A 1 86 ? -62.041 -6.880 88.336 1.00 85.81 86 LEU A C 1
ATOM 668 O O . LEU A 1 86 ? -61.026 -7.491 88.662 1.00 85.81 86 LEU A O 1
ATOM 672 N N . ASN A 1 87 ? -62.023 -5.965 87.364 1.00 86.88 87 ASN A N 1
ATOM 673 C CA . ASN A 1 87 ? -60.814 -5.619 86.619 1.00 86.88 87 ASN A CA 1
ATOM 674 C C . ASN A 1 87 ? -59.713 -5.066 87.537 1.00 86.88 87 ASN A C 1
ATOM 676 O O . ASN A 1 87 ? -58.538 -5.408 87.373 1.00 86.88 87 ASN A O 1
ATOM 680 N N . HIS A 1 88 ? -60.067 -4.215 88.501 1.00 89.75 88 HIS A N 1
ATOM 681 C CA . HIS A 1 88 ? -59.123 -3.642 89.455 1.00 89.75 88 HIS A CA 1
ATOM 682 C C . HIS A 1 88 ? -58.512 -4.716 90.364 1.00 89.75 88 HIS A C 1
ATOM 684 O O . HIS A 1 88 ? -57.283 -4.796 90.478 1.00 89.75 88 HIS A O 1
ATOM 690 N N . VAL A 1 89 ? -59.354 -5.565 90.956 1.00 89.12 89 VAL A N 1
ATOM 691 C CA . VAL A 1 89 ? -58.933 -6.634 91.869 1.00 89.12 89 VAL A CA 1
ATOM 692 C C . VAL A 1 89 ? -58.140 -7.707 91.120 1.00 89.12 89 VAL A C 1
ATOM 694 O O . VAL A 1 89 ? -57.034 -8.041 91.541 1.00 89.12 89 VAL A O 1
ATOM 697 N N . THR A 1 90 ? -58.591 -8.126 89.934 1.00 89.00 90 THR A N 1
ATOM 698 C CA . THR A 1 90 ? -57.878 -9.087 89.072 1.00 89.00 90 THR A CA 1
ATOM 699 C C . THR A 1 90 ? -56.486 -8.567 88.692 1.00 89.00 90 THR A C 1
ATOM 701 O O . THR A 1 90 ? -55.495 -9.299 88.748 1.00 89.00 90 THR A O 1
ATOM 704 N N . ARG A 1 91 ? -56.355 -7.272 88.357 1.00 88.69 91 ARG A N 1
ATOM 705 C CA . ARG A 1 91 ? -55.051 -6.640 88.072 1.00 88.69 91 ARG A CA 1
ATOM 706 C C . ARG A 1 91 ? -54.168 -6.533 89.313 1.00 88.69 91 ARG A C 1
ATOM 708 O O . ARG A 1 91 ? -52.951 -6.680 89.199 1.00 88.69 91 ARG A O 1
ATOM 715 N N . ALA A 1 92 ? -54.731 -6.220 90.479 1.00 87.75 92 ALA A N 1
ATOM 716 C CA . ALA A 1 92 ? -53.986 -6.200 91.737 1.00 87.75 92 ALA A CA 1
ATOM 717 C C . ALA A 1 92 ? -53.448 -7.599 92.062 1.00 87.75 92 ALA A C 1
ATOM 719 O O . ALA A 1 92 ? -52.249 -7.758 92.284 1.00 87.75 92 ALA A O 1
ATOM 720 N N . LEU A 1 93 ? -54.299 -8.615 91.954 1.00 87.00 93 LEU A N 1
ATOM 721 C CA . LEU A 1 93 ? -53.966 -10.014 92.180 1.00 87.00 93 LEU A CA 1
ATOM 722 C C . LEU A 1 93 ? -52.871 -10.515 91.228 1.00 87.00 93 LEU A C 1
ATOM 724 O O . LEU A 1 93 ? -51.854 -11.033 91.687 1.00 87.00 93 LEU A O 1
ATOM 728 N N . CYS A 1 94 ? -52.997 -10.252 89.923 1.00 89.69 94 CYS A N 1
ATOM 729 C CA . CYS A 1 94 ? -51.951 -10.571 88.946 1.00 89.69 94 CYS A CA 1
ATOM 730 C C . CYS A 1 94 ? -50.613 -9.888 89.278 1.00 89.69 94 CYS A C 1
ATOM 732 O O . CYS A 1 94 ? -49.562 -10.507 89.143 1.00 89.69 94 CYS A O 1
ATOM 734 N N . ARG A 1 95 ? -50.620 -8.628 89.743 1.00 89.25 95 ARG A N 1
ATOM 735 C CA . ARG A 1 95 ? -49.393 -7.919 90.159 1.00 89.25 95 ARG A CA 1
ATOM 736 C C . ARG A 1 95 ? -48.749 -8.552 91.393 1.00 89.25 95 ARG A C 1
ATOM 738 O O . ARG A 1 95 ? -47.526 -8.697 91.419 1.00 89.25 95 ARG A O 1
ATOM 745 N N . HIS A 1 96 ? -49.547 -8.942 92.388 1.00 87.75 96 HIS A N 1
ATOM 746 C CA . HIS A 1 96 ? -49.052 -9.625 93.586 1.00 87.75 96 HIS A CA 1
ATOM 747 C C . HIS A 1 96 ? -48.460 -10.999 93.244 1.00 87.75 96 HIS A C 1
ATOM 749 O O . HIS A 1 96 ? -47.327 -11.289 93.631 1.00 87.75 96 HIS A O 1
ATOM 755 N N . LEU A 1 97 ? -49.150 -11.788 92.415 1.00 87.00 97 LEU A N 1
ATOM 756 C CA . LEU A 1 97 ? -48.656 -13.075 91.919 1.00 87.00 97 LEU A CA 1
ATOM 757 C C . LEU A 1 97 ? -47.389 -12.922 91.057 1.00 87.00 97 LEU A C 1
ATOM 759 O O . LEU A 1 97 ? -46.431 -13.672 91.234 1.00 87.00 97 LEU A O 1
ATOM 763 N N . LYS A 1 98 ? -47.310 -11.910 90.182 1.00 88.81 98 LYS A N 1
ATOM 764 C CA . LYS A 1 98 ? -46.103 -11.624 89.380 1.00 88.81 98 LYS A CA 1
ATOM 765 C C . LYS A 1 98 ? -44.892 -11.303 90.263 1.00 88.81 98 LYS A C 1
ATOM 767 O O . LYS A 1 98 ? -43.785 -11.772 89.985 1.00 88.81 98 LYS A O 1
ATOM 772 N N . ARG A 1 99 ? -45.096 -10.546 91.348 1.00 88.25 99 ARG A N 1
ATOM 773 C CA . ARG A 1 99 ? -44.039 -10.110 92.277 1.00 88.25 99 ARG A CA 1
ATOM 774 C C . ARG A 1 99 ? -43.572 -11.216 93.229 1.00 88.25 99 ARG A C 1
ATOM 776 O O . ARG A 1 99 ? -42.386 -11.260 93.543 1.00 88.25 99 ARG A O 1
ATOM 783 N N . ASN A 1 100 ? -44.462 -12.114 93.657 1.00 87.38 100 ASN A N 1
ATOM 784 C CA . ASN A 1 100 ? -44.164 -13.134 94.664 1.00 87.38 100 ASN A CA 1
ATOM 785 C C . ASN A 1 100 ? -44.104 -14.555 94.053 1.00 87.38 100 ASN A C 1
ATOM 787 O O . ASN A 1 100 ? -45.106 -15.132 93.629 1.00 87.38 100 ASN A O 1
ATOM 791 N N . LYS A 1 101 ? -42.897 -15.134 93.964 1.00 85.00 101 LYS A N 1
ATOM 792 C CA . LYS A 1 101 ? -42.671 -16.486 93.404 1.00 85.00 101 LYS A CA 1
ATOM 793 C C . LYS A 1 101 ? -43.169 -17.607 94.325 1.00 85.00 101 LYS A C 1
ATOM 795 O O . LYS A 1 101 ? -43.664 -18.622 93.829 1.00 85.00 101 LYS A O 1
ATOM 800 N N . ASP A 1 102 ? -43.085 -17.413 95.637 1.00 84.44 102 ASP A N 1
ATOM 801 C CA . ASP A 1 102 ? -43.494 -18.412 96.629 1.00 84.44 102 ASP A CA 1
ATOM 802 C C . ASP A 1 102 ? -45.016 -18.536 96.669 1.00 84.44 102 ASP A C 1
ATOM 804 O O . ASP A 1 102 ? -45.558 -19.642 96.625 1.00 84.44 102 ASP A O 1
ATOM 808 N N . ALA A 1 103 ? -45.707 -17.395 96.586 1.00 82.88 103 ALA A N 1
ATOM 809 C CA . ALA A 1 103 ? -47.148 -17.335 96.371 1.00 82.88 103 ALA A CA 1
ATOM 810 C C . ALA A 1 103 ? -47.577 -18.133 95.132 1.00 82.88 103 ALA A C 1
ATOM 812 O O . ALA A 1 103 ? -48.414 -19.027 95.230 1.00 82.88 103 ALA A O 1
ATOM 813 N N . ARG A 1 104 ? -46.954 -17.894 93.969 1.00 84.88 104 ARG A N 1
ATOM 814 C CA . ARG A 1 104 ? -47.262 -18.652 92.741 1.00 84.88 104 ARG A CA 1
ATOM 815 C C . ARG A 1 104 ? -47.090 -20.155 92.917 1.00 84.88 104 ARG A C 1
ATOM 817 O O . ARG A 1 104 ? -47.881 -20.922 92.380 1.00 84.88 104 ARG A O 1
ATOM 824 N N . SER A 1 105 ? -46.074 -20.578 93.661 1.00 84.44 105 SER A N 1
ATOM 825 C CA . SER A 1 105 ? -45.821 -21.996 93.922 1.00 84.44 105 SER A CA 1
ATOM 826 C C . SER A 1 105 ? -46.921 -22.624 94.784 1.00 84.44 105 SER A C 1
ATOM 828 O O . SER A 1 105 ? -47.318 -23.760 94.530 1.00 84.44 105 SER A O 1
ATOM 830 N N . ILE A 1 106 ? -47.462 -21.882 95.754 1.00 84.25 106 ILE A N 1
ATOM 831 C CA . ILE A 1 106 ? -48.598 -22.311 96.585 1.00 84.25 106 ILE A CA 1
ATOM 832 C C . ILE A 1 106 ? -49.877 -22.417 95.750 1.00 84.25 106 ILE A C 1
ATOM 834 O O . ILE A 1 106 ? -50.530 -23.460 95.769 1.00 84.25 106 ILE A O 1
ATOM 838 N N . PHE A 1 107 ? -50.178 -21.398 94.944 1.00 83.62 107 PHE A N 1
ATOM 839 C CA . PHE A 1 107 ? -51.321 -21.417 94.030 1.00 83.62 107 PHE A CA 1
ATOM 840 C C . PHE A 1 107 ? -51.206 -22.545 92.985 1.00 83.62 107 PHE A C 1
ATOM 842 O O . PHE A 1 107 ? -52.170 -23.268 92.762 1.00 83.62 107 PHE A O 1
ATOM 849 N N . LYS A 1 108 ? -50.018 -22.808 92.418 1.00 84.06 108 LYS A N 1
ATOM 850 C CA . LYS A 1 108 ? -49.787 -23.942 91.495 1.00 84.06 108 LYS A CA 1
ATOM 851 C C . LYS A 1 108 ? -50.037 -25.309 92.132 1.00 84.06 108 LYS A C 1
ATOM 853 O O . LYS A 1 108 ? -50.562 -26.188 91.455 1.00 84.06 108 LYS A O 1
ATOM 858 N N . ARG A 1 109 ? -49.671 -25.491 93.405 1.00 81.62 109 ARG A N 1
ATOM 859 C CA . ARG A 1 109 ? -49.910 -26.743 94.146 1.00 81.62 109 ARG A CA 1
ATOM 860 C C . ARG A 1 109 ? -51.396 -26.971 94.436 1.00 81.62 109 ARG A C 1
ATOM 862 O O . ARG A 1 109 ? -51.825 -28.118 94.426 1.00 81.62 109 ARG A O 1
ATOM 869 N N . ASN A 1 110 ? -52.160 -25.898 94.645 1.00 76.94 110 ASN A N 1
ATOM 870 C CA . ASN A 1 110 ? -53.595 -25.963 94.937 1.00 76.94 110 ASN A CA 1
ATOM 871 C C . ASN A 1 110 ? -54.481 -25.974 93.673 1.00 76.94 110 ASN A C 1
ATOM 873 O O . ASN A 1 110 ? -55.597 -26.477 93.708 1.00 76.94 110 ASN A O 1
ATOM 877 N N . ALA A 1 111 ? -53.985 -25.482 92.535 1.00 70.12 111 ALA A N 1
ATOM 878 C CA . ALA A 1 111 ? -54.736 -25.380 91.279 1.00 70.12 111 ALA A CA 1
ATOM 879 C C . ALA A 1 111 ? -54.932 -26.711 90.516 1.00 70.12 111 ALA A C 1
ATOM 881 O O . ALA A 1 111 ? -55.449 -26.699 89.398 1.00 70.12 111 ALA A O 1
ATOM 882 N N . SER A 1 112 ? -54.503 -27.857 91.057 1.00 59.38 112 SER A N 1
ATOM 883 C CA . SER A 1 112 ? -54.473 -29.142 90.336 1.00 59.38 112 SER A CA 1
ATOM 884 C C . SER A 1 112 ? -55.851 -29.756 90.045 1.00 59.38 112 SER A C 1
ATOM 886 O O . SER A 1 112 ? -55.924 -30.678 89.237 1.00 59.38 112 SER A O 1
ATOM 888 N N . ALA A 1 113 ? -56.938 -29.241 90.635 1.00 58.41 113 ALA A N 1
ATOM 889 C CA . ALA A 1 113 ? -58.273 -29.843 90.534 1.00 58.41 113 ALA A CA 1
ATOM 890 C C . ALA A 1 113 ? -59.336 -29.017 89.772 1.00 58.41 113 ALA A C 1
ATOM 892 O O . ALA A 1 113 ? -60.403 -29.554 89.490 1.00 58.41 113 ALA A O 1
ATOM 893 N N . ALA A 1 114 ? -59.090 -27.744 89.423 1.00 60.03 114 ALA A N 1
ATOM 894 C CA . ALA A 1 114 ? -60.173 -26.828 89.014 1.00 60.03 114 ALA A CA 1
ATOM 895 C C . ALA A 1 114 ? -59.839 -25.845 87.870 1.00 60.03 114 ALA A C 1
ATOM 897 O O . ALA A 1 114 ? -60.425 -24.766 87.793 1.00 60.03 114 ALA A O 1
ATOM 898 N N . ARG A 1 115 ? -58.913 -26.174 86.957 1.00 71.44 115 ARG A N 1
ATOM 899 C CA . ARG A 1 115 ? -58.668 -25.301 85.793 1.00 71.44 115 ARG A CA 1
ATOM 900 C C . ARG A 1 115 ? -59.772 -25.449 84.750 1.00 71.44 115 ARG A C 1
ATOM 902 O O . ARG A 1 115 ? -60.074 -26.554 84.308 1.00 71.44 115 ARG A O 1
ATOM 909 N N . SER A 1 116 ? -60.326 -24.324 84.303 1.00 78.00 116 SER A N 1
ATOM 910 C CA . SER A 1 116 ? -61.277 -24.312 83.190 1.00 78.00 116 SER A CA 1
ATOM 911 C C . SER A 1 116 ? -60.588 -24.733 81.880 1.00 78.00 116 SER A C 1
ATOM 913 O O . SER A 1 116 ? -59.593 -24.104 81.500 1.00 78.00 116 SER A O 1
ATOM 915 N N . PRO A 1 117 ? -61.115 -25.729 81.139 1.00 79.12 117 PRO A N 1
ATOM 916 C CA . PRO A 1 117 ? -60.536 -26.162 79.864 1.00 79.12 117 PRO A CA 1
ATOM 917 C C . PRO A 1 117 ? -60.549 -25.043 78.812 1.00 79.12 117 PRO A C 1
ATOM 919 O O . PRO A 1 117 ? -59.636 -24.942 77.997 1.00 79.12 117 PRO A O 1
ATOM 922 N N . HIS A 1 118 ? -61.536 -24.141 78.863 1.00 81.94 118 HIS A N 1
ATOM 923 C CA . HIS A 1 118 ? -61.613 -22.991 77.958 1.00 81.94 118 HIS A CA 1
ATOM 924 C C . HIS A 1 118 ? -60.490 -21.974 78.197 1.00 81.94 118 HIS A C 1
ATOM 926 O O . HIS A 1 118 ? -59.981 -21.394 77.240 1.00 81.94 118 HIS A O 1
ATOM 932 N N . LEU A 1 119 ? -60.084 -21.775 79.455 1.00 81.88 119 LEU A N 1
ATOM 933 C CA . LEU A 1 119 ? -59.013 -20.843 79.809 1.00 81.88 119 LEU A CA 1
ATOM 934 C C . LEU A 1 119 ? -57.644 -21.385 79.385 1.00 81.88 119 LEU A C 1
ATOM 936 O O . LEU A 1 119 ? -56.845 -20.641 78.824 1.00 81.88 119 LEU A O 1
ATOM 940 N N . VAL A 1 120 ? -57.414 -22.687 79.579 1.00 83.62 120 VAL A N 1
ATOM 941 C CA . VAL A 1 120 ? -56.191 -23.369 79.124 1.00 83.62 120 VAL A CA 1
ATOM 942 C C . VAL A 1 120 ? -56.086 -23.335 77.597 1.00 83.62 120 VAL A C 1
ATOM 944 O O . VAL A 1 120 ? -55.032 -22.992 77.068 1.00 83.62 120 VAL A O 1
ATOM 947 N N . ASN A 1 121 ? -57.184 -23.594 76.880 1.00 87.19 121 ASN A N 1
ATOM 948 C CA . ASN A 1 121 ? -57.202 -23.485 75.420 1.00 87.19 121 ASN A CA 1
ATOM 949 C C . ASN A 1 121 ? -56.932 -22.046 74.951 1.00 87.19 121 ASN A C 1
ATOM 951 O O . ASN A 1 121 ? -56.160 -21.843 74.022 1.00 87.19 121 ASN A O 1
ATOM 955 N N . CYS A 1 122 ? -57.520 -21.037 75.605 1.00 86.25 122 CYS A N 1
ATOM 956 C CA . CYS A 1 122 ? -57.264 -19.625 75.295 1.00 86.25 122 CYS A CA 1
ATOM 957 C C . CYS A 1 122 ? -55.789 -19.244 75.512 1.00 86.25 122 CYS A C 1
ATOM 959 O O . CYS A 1 122 ? -55.185 -18.594 74.659 1.00 86.25 122 CYS A O 1
ATOM 961 N N . GLN A 1 123 ? -55.187 -19.703 76.614 1.00 86.19 123 GLN A N 1
ATOM 962 C CA . GLN A 1 123 ? -53.765 -19.514 76.899 1.00 86.19 123 GLN A CA 1
ATOM 963 C C . GLN A 1 123 ? -52.886 -20.170 75.826 1.00 86.19 123 GLN A C 1
ATOM 965 O O . GLN A 1 123 ? -51.948 -19.536 75.346 1.00 86.19 123 GLN A O 1
ATOM 970 N N . GLN A 1 124 ? -53.220 -21.395 75.408 1.00 88.94 124 GLN A N 1
ATOM 971 C CA . GLN A 1 124 ? -52.510 -22.088 74.335 1.00 88.94 124 GLN A CA 1
ATOM 972 C C . GLN A 1 124 ? -52.617 -21.325 73.008 1.00 88.94 124 GLN A C 1
ATOM 974 O O . GLN A 1 124 ? -51.594 -21.056 72.390 1.00 88.94 124 GLN A O 1
ATOM 979 N N . TYR A 1 125 ? -53.815 -20.883 72.608 1.00 90.38 125 TYR A N 1
ATOM 980 C CA . TYR A 1 125 ? -53.996 -20.117 71.370 1.00 90.38 125 TYR A CA 1
ATOM 981 C C . TYR A 1 125 ? -53.226 -18.798 71.365 1.00 90.38 125 TYR A C 1
ATOM 983 O O . TYR A 1 125 ? -52.661 -18.425 70.340 1.00 90.38 125 TYR A O 1
ATOM 991 N N . LEU A 1 126 ? -53.194 -18.082 72.492 1.00 89.25 126 LEU A N 1
ATOM 992 C CA . LEU A 1 126 ? -52.425 -16.844 72.598 1.00 89.25 126 LEU A CA 1
ATOM 993 C C . LEU A 1 126 ? -50.916 -17.116 72.574 1.00 89.25 126 LEU A C 1
ATOM 995 O O . LEU A 1 126 ? -50.180 -16.369 71.932 1.00 89.25 126 LEU A O 1
ATOM 999 N N . SER A 1 127 ? -50.458 -18.196 73.212 1.00 89.75 127 SER A N 1
ATOM 1000 C CA . SER A 1 127 ? -49.060 -18.638 73.155 1.00 89.75 127 SER A CA 1
ATOM 1001 C C . SER A 1 127 ? -48.641 -19.007 71.729 1.00 89.75 127 SER A C 1
ATOM 1003 O O . SER A 1 127 ? -47.613 -18.534 71.250 1.00 89.75 127 SER A O 1
ATOM 1005 N N . ASP A 1 128 ? -49.458 -19.792 71.026 1.00 91.88 128 ASP A N 1
ATOM 1006 C CA . ASP A 1 128 ? -49.215 -20.183 69.635 1.00 91.88 128 ASP A CA 1
ATOM 1007 C C . ASP A 1 128 ? -49.225 -18.957 68.714 1.00 91.88 128 ASP A C 1
ATOM 1009 O O . ASP A 1 128 ? -48.346 -18.804 67.868 1.00 91.88 128 ASP A O 1
ATOM 1013 N N . LEU A 1 129 ? -50.169 -18.031 68.916 1.00 90.69 129 LEU A N 1
ATOM 1014 C CA . LEU A 1 129 ? -50.218 -16.770 68.178 1.00 90.69 129 LEU A CA 1
ATOM 1015 C C . LEU A 1 129 ? -48.956 -15.929 68.410 1.00 90.69 129 LEU A C 1
ATOM 1017 O O . LEU A 1 129 ? -48.430 -15.343 67.466 1.00 90.69 129 LEU A O 1
ATOM 1021 N N . THR A 1 130 ? -48.453 -15.892 69.645 1.00 89.31 130 THR A N 1
ATOM 1022 C CA . THR A 1 130 ? -47.235 -15.152 70.006 1.00 89.31 130 THR A CA 1
ATOM 1023 C C . THR A 1 130 ? -46.021 -15.736 69.286 1.00 89.31 130 THR A C 1
ATOM 1025 O O . THR A 1 130 ? -45.272 -14.990 68.655 1.00 89.31 130 THR A O 1
ATOM 1028 N N . ALA A 1 131 ? -45.872 -17.064 69.301 1.00 91.25 131 ALA A N 1
ATOM 1029 C CA . ALA A 1 131 ? -44.795 -17.762 68.602 1.00 91.25 131 ALA A CA 1
ATOM 1030 C C . ALA A 1 131 ? -44.851 -17.523 67.083 1.00 91.25 131 ALA A C 1
ATOM 1032 O O . ALA A 1 131 ? -43.847 -17.168 66.468 1.00 91.25 131 ALA A O 1
ATOM 1033 N N . VAL A 1 132 ? -46.041 -17.615 66.478 1.00 90.94 132 VAL A N 1
ATOM 1034 C CA . VAL A 1 132 ? -46.230 -17.338 65.045 1.00 90.94 132 VAL A CA 1
ATOM 1035 C C . VAL A 1 132 ? -45.875 -15.889 64.701 1.00 90.94 132 VAL A C 1
ATOM 1037 O O . VAL A 1 132 ? -45.249 -15.639 63.671 1.00 90.94 132 VAL A O 1
ATOM 1040 N N . MET A 1 133 ? -46.243 -14.919 65.544 1.00 89.25 133 MET A N 1
ATOM 1041 C CA . MET A 1 133 ? -45.887 -13.516 65.314 1.00 89.25 133 MET A CA 1
ATOM 1042 C C . MET A 1 133 ? -44.377 -13.270 65.414 1.00 89.25 133 MET A C 1
ATOM 1044 O O . MET A 1 133 ? -43.840 -12.515 64.600 1.00 89.25 133 MET A O 1
ATOM 1048 N N . GLN A 1 134 ? -43.686 -13.910 66.361 1.00 89.69 134 GLN A N 1
ATOM 1049 C CA . GLN A 1 134 ? -42.225 -13.839 66.471 1.00 89.69 134 GLN A CA 1
ATOM 1050 C C . GLN A 1 134 ? -41.547 -14.417 65.221 1.00 89.69 134 GLN A C 1
ATOM 1052 O O . GLN A 1 134 ? -40.730 -13.735 64.603 1.00 89.69 134 GLN A O 1
ATOM 1057 N N . ASP A 1 135 ? -41.962 -15.608 64.783 1.00 91.00 135 ASP A N 1
ATOM 1058 C CA . ASP A 1 135 ? -41.446 -16.258 63.573 1.00 91.00 135 ASP A CA 1
ATOM 1059 C C . ASP A 1 135 ? -41.654 -15.404 62.317 1.00 91.00 135 ASP A C 1
ATOM 1061 O O . ASP A 1 135 ? -40.763 -15.295 61.473 1.00 91.00 135 ASP A O 1
ATOM 1065 N N . LEU A 1 136 ? -42.834 -14.793 62.167 1.00 89.06 136 LEU A N 1
ATOM 1066 C CA . LEU A 1 136 ? -43.125 -13.907 61.039 1.00 89.06 136 LEU A CA 1
ATOM 1067 C C . LEU A 1 136 ? -42.267 -12.639 61.074 1.00 89.06 136 LEU A C 1
ATOM 1069 O O . LEU A 1 136 ? -41.780 -12.216 60.028 1.00 89.06 136 LEU A O 1
ATOM 1073 N N . THR A 1 137 ? -42.045 -12.066 62.258 1.00 88.88 137 THR A N 1
ATOM 1074 C CA . THR A 1 137 ? -41.212 -10.864 62.422 1.00 88.88 137 THR A CA 1
ATOM 1075 C C . THR A 1 137 ? -39.745 -11.160 62.093 1.00 88.88 137 THR A C 1
ATOM 1077 O O . THR A 1 137 ? -39.094 -10.368 61.413 1.00 88.88 137 THR A O 1
ATOM 1080 N N . GLU A 1 138 ? -39.230 -12.320 62.505 1.00 89.81 138 GLU A N 1
ATOM 1081 C CA . GLU A 1 138 ? -37.859 -12.750 62.203 1.00 89.81 138 GLU A CA 1
ATOM 1082 C C . GLU A 1 138 ? -37.681 -13.075 60.710 1.00 89.81 138 GLU A C 1
ATOM 1084 O O . GLU A 1 138 ? -36.688 -12.683 60.090 1.00 89.81 138 GLU A O 1
ATOM 1089 N N . LYS A 1 139 ? -38.676 -13.722 60.088 1.00 90.25 139 LYS A N 1
ATOM 1090 C CA . LYS A 1 139 ? -38.705 -13.948 58.633 1.00 90.25 139 LYS A CA 1
ATOM 1091 C C . LYS A 1 139 ? -38.760 -12.643 57.847 1.00 90.25 139 LYS A C 1
ATOM 1093 O O . LYS A 1 139 ? -38.090 -12.517 56.830 1.00 90.25 139 LYS A O 1
ATOM 1098 N N . GLU A 1 140 ? -39.532 -11.659 58.300 1.00 89.31 140 GLU A N 1
ATOM 1099 C CA . GLU A 1 140 ? -39.572 -10.347 57.650 1.00 89.31 140 GLU A CA 1
ATOM 1100 C C . GLU A 1 140 ? -38.242 -9.597 57.811 1.00 89.31 140 GLU A C 1
ATOM 1102 O O . GLU A 1 140 ? -37.768 -8.993 56.849 1.00 89.31 140 GLU A O 1
ATOM 1107 N N . ARG A 1 141 ? -37.599 -9.685 58.984 1.00 89.25 141 ARG A N 1
ATOM 1108 C CA . ARG A 1 141 ? -36.269 -9.106 59.227 1.00 89.25 141 ARG A CA 1
ATOM 1109 C C . ARG A 1 141 ? -35.211 -9.712 58.306 1.00 89.25 141 ARG A C 1
ATOM 1111 O O . ARG A 1 141 ? -34.513 -8.972 57.618 1.00 89.25 141 ARG A O 1
ATOM 1118 N N . THR A 1 142 ? -35.122 -11.038 58.264 1.00 92.44 142 THR A N 1
ATOM 1119 C CA . THR A 1 142 ? -34.161 -11.758 57.412 1.00 92.44 142 THR A CA 1
ATOM 1120 C C . THR A 1 142 ? -34.410 -11.488 55.929 1.00 92.44 142 THR A C 1
ATOM 1122 O O . THR A 1 142 ? -33.475 -11.140 55.215 1.00 92.44 142 THR A O 1
ATOM 1125 N N . ALA A 1 143 ? -35.667 -11.509 55.474 1.00 91.88 143 ALA A N 1
ATOM 1126 C CA . ALA A 1 143 ? -36.009 -11.152 54.098 1.00 91.88 143 ALA A CA 1
ATOM 1127 C C . ALA A 1 143 ? -35.650 -9.693 53.751 1.00 91.88 143 ALA A C 1
ATOM 1129 O O . ALA A 1 143 ? -35.243 -9.410 52.625 1.00 91.88 143 ALA A O 1
ATOM 1130 N N . ALA A 1 144 ? -35.781 -8.755 54.696 1.00 90.69 144 ALA A N 1
ATOM 1131 C CA . ALA A 1 144 ? -35.376 -7.363 54.494 1.00 90.69 144 ALA A CA 1
ATOM 1132 C C . ALA A 1 144 ? -33.846 -7.206 54.412 1.00 90.69 144 ALA A C 1
ATOM 1134 O O . ALA A 1 144 ? -33.351 -6.442 53.582 1.00 90.69 144 ALA A O 1
ATOM 1135 N N . GLU A 1 145 ? -33.097 -7.940 55.238 1.00 94.06 145 GLU A N 1
ATOM 1136 C CA . GLU A 1 145 ? -31.630 -7.983 55.194 1.00 94.06 145 GLU A CA 1
ATOM 1137 C C . GLU A 1 145 ? -31.126 -8.590 53.878 1.00 94.06 145 GLU A C 1
ATOM 1139 O O . GLU A 1 145 ? -30.256 -8.009 53.229 1.00 94.06 145 GLU A O 1
ATOM 1144 N N . GLU A 1 146 ? -31.724 -9.695 53.427 1.00 95.75 146 GLU A N 1
ATOM 1145 C CA . GLU A 1 146 ? -31.428 -10.314 52.131 1.00 95.75 146 GLU A CA 1
ATOM 1146 C C . GLU A 1 146 ? -31.770 -9.384 50.963 1.00 95.75 146 GLU A C 1
ATOM 1148 O O . GLU A 1 146 ? -30.967 -9.234 50.043 1.00 95.75 146 GLU A O 1
ATOM 1153 N N . ALA A 1 147 ? -32.926 -8.712 51.003 1.00 95.00 147 ALA A N 1
ATOM 1154 C CA . ALA A 1 147 ? -33.307 -7.740 49.982 1.00 95.00 147 ALA A CA 1
ATOM 1155 C C . ALA A 1 147 ? -32.300 -6.582 49.901 1.00 95.00 147 ALA A C 1
ATOM 1157 O O . ALA A 1 147 ? -31.895 -6.197 48.805 1.00 95.00 147 ALA A O 1
ATOM 1158 N N . SER A 1 148 ? -31.850 -6.071 51.051 1.00 96.38 148 SER A N 1
ATOM 1159 C CA . SER A 1 148 ? -30.813 -5.036 51.129 1.00 96.38 148 SER A CA 1
ATOM 1160 C C . SER A 1 148 ? -29.473 -5.524 50.561 1.00 96.38 148 SER A C 1
ATOM 1162 O O . SER A 1 148 ? -28.864 -4.847 49.732 1.00 96.38 148 SER A O 1
ATOM 1164 N N . ALA A 1 149 ? -29.039 -6.736 50.926 1.00 96.56 149 ALA A N 1
ATOM 1165 C CA . ALA A 1 149 ? -27.796 -7.331 50.433 1.00 96.56 149 ALA A CA 1
ATOM 1166 C C . ALA A 1 149 ? -27.828 -7.590 48.914 1.00 96.56 149 ALA A C 1
ATOM 1168 O O . ALA A 1 149 ? -26.860 -7.299 48.201 1.00 96.56 149 ALA A O 1
ATOM 1169 N N . LEU A 1 150 ? -28.952 -8.094 48.395 1.00 97.06 150 LEU A N 1
ATOM 1170 C CA . LEU A 1 150 ? -29.169 -8.278 46.959 1.00 97.06 150 LEU A CA 1
ATOM 1171 C C . LEU A 1 150 ? -29.167 -6.940 46.221 1.00 97.06 150 LEU A C 1
ATOM 1173 O O . LEU A 1 150 ? -28.568 -6.839 45.151 1.00 97.06 150 LEU A O 1
ATOM 1177 N N . GLN A 1 151 ? -29.778 -5.905 46.796 1.00 96.81 151 GLN A N 1
ATOM 1178 C CA . GLN A 1 151 ? -29.787 -4.573 46.202 1.00 96.81 151 GLN A CA 1
ATOM 1179 C C . GLN A 1 151 ? -28.377 -3.968 46.140 1.00 96.81 151 GLN A C 1
ATOM 1181 O O . GLN A 1 151 ? -27.977 -3.475 45.085 1.00 96.81 151 GLN A O 1
ATOM 1186 N N . GLN A 1 152 ? -27.582 -4.104 47.2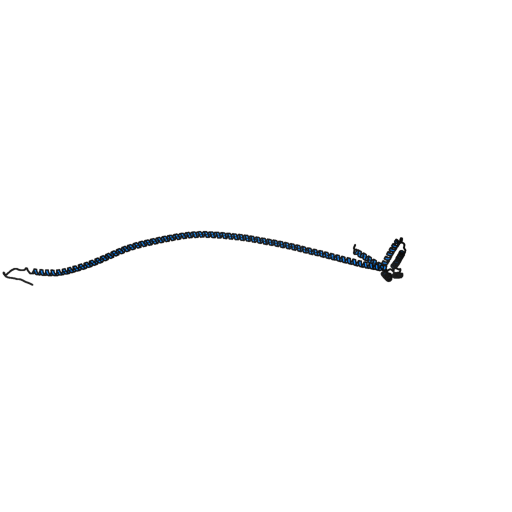03 1.00 97.69 152 GLN A N 1
ATOM 1187 C CA . GLN A 1 152 ? -26.179 -3.681 47.215 1.00 97.69 152 GLN A CA 1
ATOM 1188 C C . GLN A 1 152 ? -25.329 -4.448 46.187 1.00 97.69 152 GLN A C 1
ATOM 1190 O O . GLN A 1 152 ? -24.500 -3.862 45.483 1.00 97.69 152 GLN A O 1
ATOM 1195 N N . THR A 1 153 ? -25.541 -5.761 46.068 1.00 96.94 153 THR A N 1
ATOM 1196 C CA . THR A 1 153 ? -24.846 -6.593 45.072 1.00 96.94 153 THR A CA 1
ATOM 1197 C C . THR A 1 153 ? -25.194 -6.145 43.654 1.00 96.94 153 THR A C 1
ATOM 1199 O O . THR A 1 153 ? -24.311 -5.994 42.810 1.00 96.94 153 THR A O 1
ATOM 1202 N N . LEU A 1 154 ? -26.472 -5.864 43.401 1.00 97.25 154 LEU A N 1
ATOM 1203 C CA . LEU A 1 154 ? -26.964 -5.401 42.110 1.00 97.25 154 LEU A CA 1
ATOM 1204 C C . LEU A 1 154 ? -26.386 -4.026 41.743 1.00 97.25 154 LEU A C 1
ATOM 1206 O O . LEU A 1 154 ? -25.962 -3.826 40.605 1.00 97.25 154 LEU A O 1
ATOM 1210 N N . GLU A 1 155 ? -26.313 -3.092 42.690 1.00 97.50 155 GLU A N 1
ATOM 1211 C CA . GLU A 1 155 ? -25.658 -1.792 42.487 1.00 97.50 155 GLU A CA 1
ATOM 1212 C C . GLU A 1 155 ? -24.163 -1.940 42.185 1.00 97.50 155 GLU A C 1
ATOM 1214 O O . GLU A 1 155 ? -23.651 -1.291 41.271 1.00 97.50 155 GLU A O 1
ATOM 1219 N N . THR A 1 156 ? -23.476 -2.843 42.887 1.00 97.50 156 THR A N 1
ATOM 1220 C CA . THR A 1 156 ? -22.052 -3.124 42.655 1.00 97.50 156 THR A CA 1
ATOM 1221 C C . THR A 1 156 ? -21.820 -3.679 41.249 1.00 97.50 156 THR A C 1
ATOM 1223 O O . THR A 1 156 ? -20.951 -3.182 40.533 1.00 97.50 156 THR A O 1
ATOM 1226 N N . GLN A 1 157 ? -22.641 -4.641 40.818 1.00 97.62 157 GLN A N 1
ATOM 1227 C CA . GLN A 1 157 ? -22.566 -5.218 39.474 1.00 97.62 157 GLN A CA 1
ATOM 1228 C C . GLN A 1 157 ? -22.889 -4.195 38.382 1.00 97.62 157 GLN A C 1
ATOM 1230 O O . GLN A 1 157 ? -22.224 -4.177 37.349 1.00 97.62 157 GLN A O 1
ATOM 1235 N N . ARG A 1 158 ? -23.877 -3.315 38.596 1.00 97.75 158 ARG A N 1
ATOM 1236 C CA . ARG A 1 158 ? -24.163 -2.212 37.663 1.00 97.75 158 ARG A CA 1
ATOM 1237 C C . ARG A 1 158 ? -22.965 -1.276 37.530 1.00 97.75 158 ARG A C 1
ATOM 1239 O O . ARG A 1 158 ? -22.549 -0.988 36.415 1.00 97.75 158 ARG A O 1
ATOM 1246 N N . ALA A 1 159 ? -22.365 -0.875 38.649 1.00 97.75 159 ALA A N 1
ATOM 1247 C CA . ALA A 1 159 ? -21.196 -0.002 38.638 1.00 97.75 159 ALA A CA 1
ATOM 1248 C C . ALA A 1 159 ? -19.973 -0.654 37.968 1.00 97.75 159 ALA A C 1
ATOM 1250 O O . ALA A 1 159 ? -19.202 0.025 37.295 1.00 97.75 159 ALA A O 1
ATOM 1251 N N . GLU A 1 160 ? -19.764 -1.958 38.151 1.00 98.06 160 GLU A N 1
ATOM 1252 C CA . GLU A 1 160 ? -18.700 -2.703 37.471 1.00 98.06 160 GLU A CA 1
ATOM 1253 C C . GLU A 1 160 ? -18.947 -2.795 35.963 1.00 98.06 160 GLU A C 1
ATOM 1255 O O . GLU A 1 160 ? -18.067 -2.441 35.180 1.00 98.06 160 GLU A O 1
ATOM 1260 N N . ARG A 1 161 ? -20.175 -3.135 35.554 1.00 98.12 161 ARG A N 1
ATOM 1261 C CA . ARG A 1 161 ? -20.594 -3.137 34.147 1.00 98.12 161 ARG A CA 1
ATOM 1262 C C . ARG A 1 161 ? -20.386 -1.783 33.476 1.00 98.12 161 ARG A C 1
ATOM 1264 O O . ARG A 1 161 ? -19.861 -1.740 32.368 1.00 98.12 161 ARG A O 1
ATOM 1271 N N . ASP A 1 162 ? -20.744 -0.688 34.138 1.00 98.00 162 ASP A N 1
ATOM 1272 C CA . ASP A 1 162 ? -20.552 0.659 33.592 1.00 98.00 162 ASP A CA 1
ATOM 1273 C C . ASP A 1 162 ? -19.061 1.005 33.429 1.00 98.00 162 ASP A C 1
ATOM 1275 O O . ASP A 1 162 ? -18.668 1.633 32.440 1.00 98.00 162 ASP A O 1
ATOM 1279 N N . ARG A 1 163 ? -18.198 0.551 34.353 1.00 97.88 163 ARG A N 1
ATOM 1280 C CA . ARG A 1 163 ? -16.736 0.700 34.221 1.00 97.88 163 ARG A CA 1
ATOM 1281 C C . ARG A 1 163 ? -16.184 -0.104 33.047 1.00 97.88 163 ARG A C 1
ATOM 1283 O O . ARG A 1 163 ? -15.379 0.434 32.291 1.00 97.88 163 ARG A O 1
ATOM 1290 N N . GLU A 1 164 ? -16.609 -1.356 32.882 1.00 98.19 164 GLU A N 1
ATOM 1291 C CA . GLU A 1 164 ? -16.203 -2.204 31.752 1.00 98.19 164 GLU A CA 1
ATOM 1292 C C . GLU A 1 164 ? -16.633 -1.601 30.413 1.00 98.19 164 GLU A C 1
ATOM 1294 O O . GLU A 1 164 ? -15.823 -1.503 29.492 1.00 98.19 164 GLU A O 1
ATOM 1299 N N . VAL A 1 165 ? -17.889 -1.151 30.312 1.00 98.31 165 VAL A N 1
ATOM 1300 C CA . VAL A 1 165 ? -18.414 -0.497 29.106 1.00 98.31 165 VAL A CA 1
ATOM 1301 C C . VAL A 1 165 ? -17.591 0.749 28.780 1.00 98.31 165 VAL A C 1
ATOM 1303 O O . VAL A 1 165 ? -17.112 0.876 27.657 1.00 98.31 165 VAL A O 1
ATOM 1306 N N . SER A 1 166 ? -17.317 1.605 29.768 1.00 97.94 166 SER A N 1
ATOM 1307 C CA . SER A 1 166 ? -16.471 2.791 29.581 1.00 97.94 166 SER A CA 1
ATOM 1308 C C . SER A 1 166 ? -15.044 2.442 29.128 1.00 97.94 166 SER A C 1
ATOM 1310 O O . SER A 1 166 ? -14.499 3.083 28.227 1.00 97.94 166 SER A O 1
ATOM 1312 N N . ALA A 1 167 ? -14.434 1.393 29.691 1.00 98.31 167 ALA A N 1
ATOM 1313 C CA . ALA A 1 167 ? -13.103 0.932 29.288 1.00 98.31 167 ALA A CA 1
ATOM 1314 C C . ALA A 1 167 ? -13.084 0.374 27.850 1.00 98.31 167 ALA A C 1
ATOM 1316 O O . ALA A 1 167 ? -12.156 0.641 27.074 1.00 98.31 167 ALA A O 1
ATOM 1317 N N . HIS A 1 168 ? -14.119 -0.374 27.463 1.00 98.12 168 HIS A N 1
ATOM 1318 C CA . HIS A 1 168 ? -14.276 -0.872 26.099 1.00 98.12 168 HIS A CA 1
ATOM 1319 C C . HIS A 1 168 ? -14.535 0.258 25.098 1.00 98.12 168 HIS A C 1
ATOM 1321 O O . HIS A 1 168 ? -13.930 0.250 24.027 1.00 98.12 168 HIS A O 1
ATOM 1327 N N . ASP A 1 169 ? -15.332 1.265 25.453 1.00 98.38 169 ASP A N 1
ATOM 1328 C CA . ASP A 1 169 ? -15.583 2.437 24.608 1.00 98.38 169 ASP A CA 1
ATOM 1329 C C . ASP A 1 169 ? -14.312 3.263 24.366 1.00 98.38 169 ASP A C 1
ATOM 1331 O O . ASP A 1 169 ? -14.049 3.697 23.238 1.00 98.38 169 ASP A O 1
ATOM 1335 N N . GLN A 1 170 ? -13.465 3.426 25.387 1.00 98.12 170 GLN A N 1
ATOM 1336 C CA . GLN A 1 170 ? -12.149 4.057 25.233 1.00 98.12 170 GLN A CA 1
ATOM 1337 C C . GLN A 1 170 ? -11.253 3.256 24.283 1.00 98.12 170 GLN A C 1
ATOM 1339 O O . GLN A 1 170 ? -10.626 3.826 23.386 1.00 98.12 170 GLN A O 1
ATOM 1344 N N . THR A 1 171 ? -11.235 1.929 24.433 1.00 98.19 171 THR A N 1
ATOM 1345 C CA . THR A 1 171 ? -10.460 1.034 23.562 1.00 98.19 171 THR A CA 1
ATOM 1346 C C . THR A 1 171 ? -10.955 1.100 22.115 1.00 98.19 171 THR A C 1
ATOM 1348 O O . THR A 1 171 ? -10.151 1.237 21.194 1.00 98.19 171 THR A O 1
ATOM 1351 N N . LEU A 1 172 ? -12.273 1.078 21.898 1.00 98.19 172 LEU A N 1
ATOM 1352 C CA . LEU A 1 172 ? -12.887 1.224 20.576 1.00 98.19 172 LEU A CA 1
ATOM 1353 C C . LEU A 1 172 ? -12.549 2.568 19.934 1.00 98.19 172 LEU A C 1
ATOM 1355 O O . LEU A 1 172 ? -12.235 2.621 18.746 1.00 98.19 172 LEU A O 1
ATOM 1359 N N . THR A 1 173 ? -12.594 3.651 20.709 1.00 98.06 173 THR A N 1
ATOM 1360 C CA . THR A 1 173 ? -12.250 4.992 20.224 1.00 98.06 173 THR A CA 1
ATOM 1361 C C . THR A 1 173 ? -10.785 5.057 19.798 1.00 98.06 173 THR A C 1
ATOM 1363 O O . THR A 1 173 ? -10.485 5.560 18.716 1.00 98.06 173 THR A O 1
ATOM 1366 N N . LYS A 1 174 ? -9.881 4.469 20.591 1.00 98.56 174 LYS A N 1
ATOM 1367 C CA . LYS A 1 174 ? -8.455 4.387 20.262 1.00 98.56 174 LYS A CA 1
ATOM 1368 C C . LYS A 1 174 ? -8.201 3.577 18.988 1.00 98.56 174 LYS A C 1
ATOM 1370 O O . LYS A 1 174 ? -7.521 4.062 18.092 1.00 98.56 174 LYS A O 1
ATOM 1375 N N . LEU A 1 175 ? -8.795 2.388 18.868 1.00 98.06 175 LEU A N 1
ATOM 1376 C CA . LEU A 1 175 ? -8.640 1.536 17.682 1.00 98.06 175 LEU A CA 1
ATOM 1377 C C . LEU A 1 175 ? -9.197 2.193 16.412 1.00 98.06 175 LEU A C 1
ATOM 1379 O O . LEU A 1 175 ? -8.623 2.039 15.337 1.00 98.06 175 LEU A O 1
ATOM 1383 N N . ARG A 1 176 ? -10.296 2.953 16.517 1.00 98.12 176 ARG A N 1
ATOM 1384 C CA . ARG A 1 176 ? -10.828 3.740 15.394 1.00 98.12 176 ARG A CA 1
ATOM 1385 C C . ARG A 1 176 ? -9.858 4.835 14.952 1.00 98.12 176 ARG A C 1
ATOM 1387 O O . ARG A 1 176 ? -9.672 4.998 13.750 1.00 98.12 176 ARG A O 1
ATOM 1394 N N . ALA A 1 177 ? -9.236 5.541 15.897 1.00 98.25 177 ALA A N 1
ATOM 1395 C CA . ALA A 1 177 ? -8.223 6.549 15.591 1.00 98.25 177 ALA A CA 1
ATOM 1396 C C . ALA A 1 177 ? -6.983 5.919 14.932 1.00 98.25 177 ALA A C 1
ATOM 1398 O O . ALA A 1 177 ? -6.567 6.369 13.871 1.00 98.25 177 ALA A O 1
ATOM 1399 N N . GLU A 1 178 ? -6.466 4.814 15.481 1.00 98.25 178 GLU A N 1
ATOM 1400 C CA . GLU A 1 178 ? -5.327 4.084 14.901 1.00 98.25 178 GLU A CA 1
ATOM 1401 C C . GLU A 1 178 ? -5.632 3.579 13.477 1.00 98.25 178 GLU A C 1
ATOM 1403 O O . GLU A 1 178 ? -4.802 3.706 12.578 1.00 98.25 178 GLU A O 1
ATOM 1408 N N . LEU A 1 179 ? -6.839 3.052 13.228 1.00 98.25 179 LEU A N 1
ATOM 1409 C CA . LEU A 1 179 ? -7.267 2.651 11.882 1.00 98.25 179 LEU A CA 1
ATOM 1410 C C . LEU A 1 179 ? -7.345 3.834 10.915 1.00 98.25 179 LEU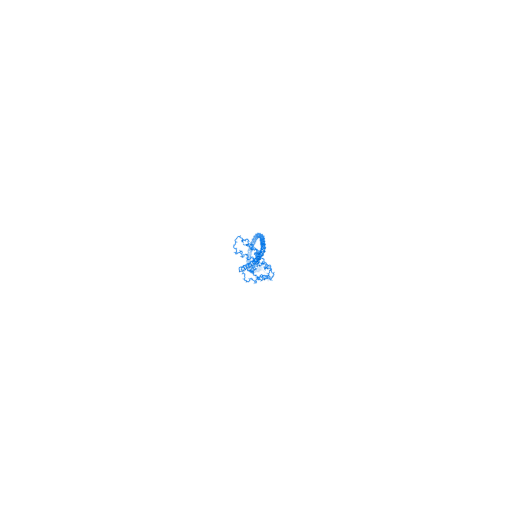 A C 1
ATOM 1412 O O . LEU A 1 179 ? -6.945 3.700 9.755 1.00 98.25 179 LEU A O 1
ATOM 1416 N N . GLN A 1 180 ? -7.858 4.978 11.368 1.00 98.31 180 GLN A N 1
ATOM 1417 C CA . GLN A 1 180 ? -7.917 6.192 10.561 1.00 98.31 180 GLN A CA 1
ATOM 1418 C C . GLN A 1 180 ? -6.507 6.686 10.211 1.00 98.31 180 GLN A C 1
ATOM 1420 O O . GLN A 1 180 ? -6.239 6.946 9.037 1.00 98.31 180 GLN A O 1
ATOM 1425 N N . ASP A 1 181 ? -5.596 6.720 11.184 1.00 98.38 181 ASP A N 1
ATOM 1426 C CA . ASP A 1 181 ? -4.199 7.116 10.992 1.00 98.38 181 ASP A CA 1
ATOM 1427 C C . ASP A 1 181 ? -3.474 6.181 10.018 1.00 98.38 181 ASP A C 1
ATOM 1429 O O . ASP A 1 181 ? -2.776 6.643 9.111 1.00 98.38 181 ASP A O 1
ATOM 1433 N N . ILE A 1 182 ? -3.667 4.862 10.151 1.00 98.06 182 ILE A N 1
ATOM 1434 C CA . ILE A 1 182 ? -3.104 3.871 9.222 1.00 98.06 182 ILE A CA 1
ATOM 1435 C C . ILE A 1 182 ? -3.660 4.094 7.818 1.00 98.06 182 ILE A C 1
ATOM 1437 O O . ILE A 1 182 ? -2.890 4.114 6.859 1.00 98.06 182 ILE A O 1
ATOM 1441 N N . THR A 1 183 ? -4.973 4.286 7.686 1.00 97.94 183 THR A N 1
ATOM 1442 C CA . THR A 1 183 ? -5.633 4.495 6.389 1.00 97.94 183 THR A CA 1
ATOM 1443 C C . THR A 1 183 ? -5.118 5.762 5.711 1.00 97.94 183 THR A C 1
ATOM 1445 O O . THR A 1 183 ? -4.731 5.716 4.544 1.00 97.94 183 THR A O 1
ATOM 1448 N N . GLN A 1 184 ? -5.034 6.873 6.446 1.00 98.31 184 GLN A N 1
ATOM 1449 C CA . GLN A 1 184 ? -4.510 8.137 5.937 1.00 98.31 184 GLN A CA 1
ATOM 1450 C C . GLN A 1 184 ? -3.026 8.027 5.577 1.00 98.31 184 GLN A C 1
ATOM 1452 O O . GLN A 1 184 ? -2.613 8.474 4.511 1.00 98.31 184 GLN A O 1
ATOM 1457 N N . THR A 1 185 ? -2.223 7.378 6.423 1.00 98.31 185 THR A N 1
ATOM 1458 C CA . THR A 1 185 ? -0.797 7.154 6.154 1.00 98.31 185 THR A CA 1
ATOM 1459 C C . THR A 1 185 ? -0.593 6.311 4.899 1.00 98.31 185 THR A C 1
ATOM 1461 O O . THR A 1 185 ? 0.278 6.621 4.086 1.00 98.31 185 THR A O 1
ATOM 1464 N N . ASN A 1 186 ? -1.386 5.252 4.716 1.00 98.00 186 ASN A N 1
ATOM 1465 C CA . ASN A 1 186 ? -1.316 4.421 3.517 1.00 98.00 186 ASN A CA 1
ATOM 1466 C C . ASN A 1 186 ? -1.739 5.201 2.275 1.00 98.00 186 ASN A C 1
ATOM 1468 O O . ASN A 1 186 ? -1.054 5.118 1.262 1.00 98.00 186 ASN A O 1
ATOM 1472 N N . GLN A 1 187 ? -2.811 5.990 2.362 1.00 97.94 187 GLN A N 1
ATOM 1473 C CA . GLN A 1 187 ? -3.261 6.834 1.260 1.00 97.94 187 GLN A CA 1
ATOM 1474 C C . GLN A 1 187 ? -2.157 7.806 0.821 1.00 97.94 187 GLN A C 1
ATOM 1476 O O . GLN A 1 187 ? -1.779 7.804 -0.346 1.00 97.94 187 GLN A O 1
ATOM 1481 N N . THR A 1 188 ? -1.542 8.531 1.761 1.00 97.81 188 THR A N 1
ATOM 1482 C CA . THR A 1 188 ? -0.423 9.443 1.470 1.00 97.81 188 THR A CA 1
ATOM 1483 C C . THR A 1 188 ? 0.773 8.717 0.851 1.00 97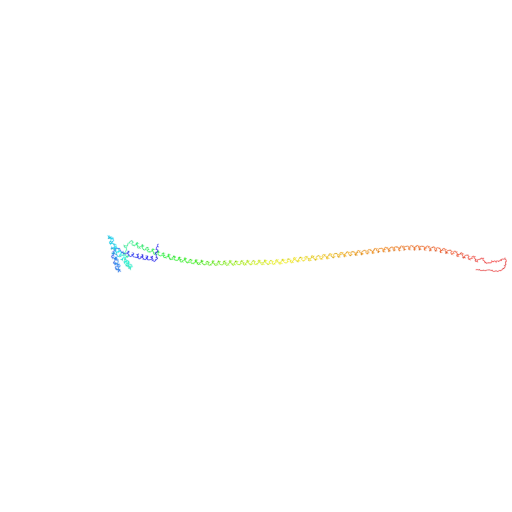.81 188 THR A C 1
ATOM 1485 O O . THR A 1 188 ? 1.397 9.231 -0.074 1.00 97.81 188 THR A O 1
ATOM 1488 N N . LYS A 1 189 ? 1.106 7.508 1.329 1.00 97.50 189 LYS A N 1
ATOM 1489 C CA . LYS A 1 189 ? 2.181 6.696 0.734 1.00 97.50 189 LYS A CA 1
ATOM 1490 C C . LYS A 1 189 ? 1.844 6.264 -0.691 1.00 97.50 189 LYS A C 1
ATOM 1492 O O . LYS A 1 189 ? 2.706 6.351 -1.556 1.00 97.50 189 LYS A O 1
ATOM 1497 N N . MET A 1 190 ? 0.612 5.822 -0.938 1.00 97.50 190 MET A N 1
ATOM 1498 C CA . MET A 1 190 ? 0.156 5.429 -2.272 1.00 97.50 190 MET A CA 1
ATOM 1499 C C . MET A 1 190 ? 0.169 6.610 -3.241 1.00 97.50 190 MET A C 1
ATOM 1501 O O . MET A 1 190 ? 0.626 6.457 -4.370 1.00 97.50 190 MET A O 1
ATOM 1505 N N . ASP A 1 191 ? -0.271 7.786 -2.797 1.00 97.56 191 ASP A N 1
ATOM 1506 C CA . ASP A 1 191 ? -0.233 9.005 -3.606 1.00 97.56 191 ASP A CA 1
ATOM 1507 C C . ASP A 1 191 ? 1.213 9.455 -3.873 1.00 97.56 191 ASP A C 1
ATOM 1509 O O . ASP A 1 191 ? 1.539 9.833 -4.996 1.00 97.56 191 ASP A O 1
ATOM 1513 N N . GLY A 1 192 ? 2.114 9.306 -2.896 1.00 98.00 192 GLY A N 1
ATOM 1514 C CA . GLY A 1 192 ? 3.549 9.536 -3.086 1.00 98.00 192 GLY A CA 1
ATOM 1515 C C . GLY A 1 192 ? 4.192 8.579 -4.097 1.00 98.00 192 GLY A C 1
ATOM 1516 O O . GLY A 1 192 ? 4.963 9.019 -4.945 1.00 98.00 192 GLY A O 1
ATOM 1517 N N . VAL A 1 193 ? 3.855 7.285 -4.054 1.00 97.38 193 VAL A N 1
ATOM 1518 C CA . VAL A 1 193 ? 4.339 6.292 -5.033 1.00 97.38 193 VAL A CA 1
ATOM 1519 C C . VAL A 1 193 ? 3.803 6.593 -6.432 1.00 97.38 193 VAL A C 1
ATOM 1521 O O . VAL A 1 193 ? 4.559 6.507 -7.394 1.00 97.38 193 VAL A O 1
ATOM 1524 N N . ARG A 1 194 ? 2.526 6.975 -6.556 1.00 96.94 194 ARG A N 1
ATOM 1525 C CA . ARG A 1 194 ? 1.935 7.381 -7.841 1.00 96.94 194 ARG A CA 1
ATOM 1526 C C . ARG A 1 194 ? 2.648 8.596 -8.423 1.00 96.94 194 ARG A C 1
ATOM 1528 O O . ARG A 1 194 ? 3.089 8.526 -9.559 1.00 96.94 194 ARG A O 1
ATOM 1535 N N . ALA A 1 195 ? 2.853 9.642 -7.622 1.00 97.62 195 ALA A N 1
ATOM 1536 C CA . ALA A 1 195 ? 3.579 10.832 -8.059 1.00 97.62 195 ALA A CA 1
ATOM 1537 C C . ALA A 1 195 ? 5.015 10.504 -8.502 1.00 97.62 195 ALA A C 1
ATOM 1539 O O . ALA A 1 195 ? 5.459 10.976 -9.540 1.00 97.62 195 ALA A O 1
ATOM 1540 N N . GLN A 1 196 ? 5.731 9.645 -7.765 1.00 97.25 196 GLN A N 1
ATOM 1541 C CA . GLN A 1 196 ? 7.069 9.195 -8.169 1.00 97.25 196 GLN A CA 1
ATOM 1542 C C . GLN A 1 196 ? 7.059 8.385 -9.468 1.00 97.25 196 GLN A C 1
ATOM 1544 O O . GLN A 1 196 ? 7.980 8.515 -10.271 1.00 97.25 196 GLN A O 1
ATOM 1549 N N . MET A 1 197 ? 6.043 7.543 -9.669 1.00 96.88 197 MET A N 1
ATOM 1550 C CA . MET A 1 197 ? 5.884 6.769 -10.897 1.00 96.88 197 MET A CA 1
ATOM 1551 C C . MET A 1 197 ? 5.610 7.690 -12.090 1.00 96.88 197 MET A C 1
ATOM 1553 O O . MET A 1 197 ? 6.261 7.540 -13.119 1.00 96.88 197 MET A O 1
ATOM 1557 N N . ASP A 1 198 ? 4.716 8.666 -11.936 1.00 97.31 198 ASP A N 1
ATOM 1558 C CA . ASP A 1 198 ? 4.397 9.651 -12.973 1.00 97.31 198 ASP A CA 1
ATOM 1559 C C . ASP A 1 198 ? 5.621 10.530 -13.301 1.00 97.31 198 ASP A C 1
ATOM 1561 O O . ASP A 1 198 ? 5.954 10.726 -14.471 1.00 97.31 198 ASP A O 1
ATOM 1565 N N . ASP A 1 199 ? 6.372 10.973 -12.288 1.00 97.62 199 ASP A N 1
ATOM 1566 C CA . ASP A 1 199 ? 7.642 11.695 -12.462 1.00 97.62 199 ASP A CA 1
ATOM 1567 C C . ASP A 1 199 ? 8.703 10.844 -13.183 1.00 97.62 199 ASP A C 1
ATOM 1569 O O . ASP A 1 199 ? 9.529 11.362 -13.934 1.00 97.62 199 ASP A O 1
ATOM 1573 N N . GLN A 1 200 ? 8.734 9.532 -12.938 1.00 97.06 200 GLN A N 1
ATOM 1574 C CA . GLN A 1 200 ? 9.673 8.630 -13.604 1.00 97.06 200 GLN A CA 1
ATOM 1575 C C . GLN A 1 200 ? 9.271 8.365 -15.057 1.00 97.06 200 GLN A C 1
ATOM 1577 O O . GLN A 1 200 ? 10.146 8.315 -15.922 1.00 97.06 200 GLN A O 1
ATOM 1582 N N . ILE A 1 201 ? 7.973 8.206 -15.328 1.00 96.38 201 ILE A N 1
ATOM 1583 C CA . ILE A 1 201 ? 7.439 8.042 -16.684 1.00 96.38 201 ILE A CA 1
ATOM 1584 C C . ILE A 1 201 ? 7.746 9.291 -17.506 1.00 96.38 201 ILE A C 1
ATOM 1586 O O . ILE A 1 201 ? 8.382 9.172 -18.546 1.00 96.38 201 ILE A O 1
ATOM 1590 N N . THR A 1 202 ? 7.395 10.475 -17.003 1.00 96.88 202 THR A N 1
ATOM 1591 C CA . THR A 1 202 ? 7.643 11.751 -17.696 1.00 96.88 202 THR A CA 1
ATOM 1592 C C . THR A 1 202 ? 9.128 11.974 -17.977 1.00 96.88 202 THR A C 1
ATOM 1594 O O . THR A 1 202 ? 9.496 12.248 -19.114 1.00 96.88 202 THR A O 1
ATOM 1597 N N . LYS A 1 203 ? 10.014 11.740 -16.996 1.00 97.38 203 LYS A N 1
ATOM 1598 C CA . LYS A 1 203 ? 11.471 11.792 -17.228 1.00 97.38 203 LYS A CA 1
ATOM 1599 C C . LYS A 1 203 ? 11.937 10.801 -18.289 1.00 97.38 203 LYS A C 1
ATOM 1601 O O . LYS A 1 203 ? 12.759 11.149 -19.125 1.00 97.38 203 LYS A O 1
ATOM 1606 N N . SER A 1 204 ? 11.430 9.569 -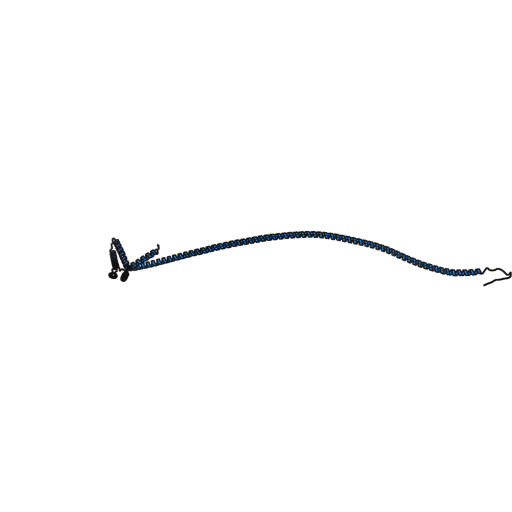18.259 1.00 96.69 204 SER A N 1
ATOM 1607 C CA . SER A 1 204 ? 11.795 8.559 -19.254 1.00 96.69 204 SER A CA 1
ATOM 1608 C C . SER A 1 204 ? 11.287 8.913 -20.654 1.00 96.69 204 SER A C 1
ATOM 1610 O O . SER A 1 204 ? 11.955 8.578 -21.631 1.00 96.69 204 SER A O 1
ATOM 1612 N N . GLU A 1 205 ? 10.114 9.536 -20.765 1.00 96.75 205 GLU A N 1
ATOM 1613 C CA . GLU A 1 205 ? 9.559 10.028 -22.028 1.00 96.75 205 GLU A CA 1
ATOM 1614 C C . GLU A 1 205 ? 10.397 11.187 -22.578 1.00 96.75 205 GLU A C 1
ATOM 1616 O O . GLU A 1 205 ? 10.756 11.158 -23.756 1.00 96.75 205 GLU A O 1
ATOM 1621 N N . ASP A 1 206 ? 10.786 12.138 -21.725 1.00 97.19 206 ASP A N 1
ATOM 1622 C CA . ASP A 1 206 ? 11.660 13.260 -22.083 1.00 97.19 206 ASP A CA 1
ATOM 1623 C C . ASP A 1 206 ? 13.050 12.774 -22.528 1.00 97.19 206 ASP A C 1
ATOM 1625 O O . ASP A 1 206 ? 13.535 13.158 -23.595 1.00 97.19 206 ASP A O 1
ATOM 1629 N N . ASP A 1 207 ? 13.675 11.871 -21.766 1.00 96.75 207 ASP A N 1
ATOM 1630 C CA . ASP A 1 207 ? 14.977 11.284 -22.107 1.00 96.75 207 ASP A CA 1
ATOM 1631 C C . ASP A 1 207 ? 14.914 10.527 -23.444 1.00 96.75 207 ASP A C 1
ATOM 1633 O O . ASP A 1 207 ? 15.820 10.631 -24.279 1.00 96.75 207 ASP A O 1
ATOM 1637 N N . HIS A 1 208 ? 13.830 9.781 -23.679 1.00 96.44 208 HIS A N 1
ATOM 1638 C CA . HIS A 1 208 ? 13.614 9.084 -24.942 1.00 96.44 208 HIS A CA 1
ATOM 1639 C C . HIS A 1 208 ? 13.391 10.063 -26.102 1.00 96.44 208 HIS A C 1
ATOM 1641 O O . HIS A 1 208 ? 13.921 9.844 -27.193 1.00 96.44 208 HIS A O 1
ATOM 1647 N N . ALA A 1 209 ? 12.638 11.146 -25.890 1.00 97.00 209 ALA A N 1
ATOM 1648 C CA . ALA A 1 209 ? 12.428 12.184 -26.894 1.00 97.00 209 ALA A CA 1
ATOM 1649 C C . ALA A 1 209 ? 13.758 12.836 -27.302 1.00 97.00 209 ALA A C 1
ATOM 1651 O O . ALA A 1 209 ? 14.058 12.904 -28.495 1.00 97.00 209 ALA A O 1
ATOM 1652 N N . ILE A 1 210 ? 14.601 13.197 -26.327 1.00 97.44 210 ILE A N 1
ATOM 1653 C CA . ILE A 1 210 ? 15.942 13.752 -26.566 1.00 97.44 210 ILE A CA 1
ATOM 1654 C C . ILE A 1 210 ? 16.818 12.751 -27.332 1.00 97.44 210 ILE A C 1
ATOM 1656 O O . ILE A 1 210 ? 17.473 13.111 -28.312 1.00 97.44 210 ILE A O 1
ATOM 1660 N N . ALA A 1 211 ? 16.838 11.480 -26.920 1.00 97.25 211 ALA A N 1
ATOM 1661 C CA . ALA A 1 211 ? 17.626 10.452 -27.601 1.00 97.25 211 ALA A CA 1
ATOM 1662 C C . ALA A 1 211 ? 17.151 10.225 -29.047 1.00 97.25 211 ALA A C 1
ATOM 1664 O O . ALA A 1 211 ? 17.971 10.057 -29.954 1.00 97.25 211 ALA A O 1
ATOM 1665 N N . SER A 1 212 ? 15.836 10.248 -29.271 1.00 96.88 212 SER A N 1
ATOM 1666 C CA . SER A 1 212 ? 15.238 10.142 -30.600 1.00 96.88 212 SER A CA 1
ATOM 1667 C C . SER A 1 212 ? 15.630 11.323 -31.486 1.00 96.88 212 SER A C 1
ATOM 1669 O O . SER A 1 212 ? 16.008 11.115 -32.637 1.00 96.88 212 SER A O 1
ATOM 1671 N N . GLU A 1 213 ? 15.585 12.548 -30.963 1.00 97.50 213 GLU A N 1
ATOM 1672 C CA . GLU A 1 213 ? 16.002 13.753 -31.686 1.00 97.50 213 GLU A CA 1
ATOM 1673 C C . GLU A 1 213 ? 17.483 13.677 -32.086 1.00 97.50 213 GLU A C 1
ATOM 1675 O O . GLU A 1 213 ? 17.814 13.841 -33.259 1.00 97.50 213 GLU A O 1
ATOM 1680 N N . GLN A 1 214 ? 18.366 13.279 -31.165 1.00 97.25 214 GLN A N 1
ATOM 1681 C CA . GLN A 1 214 ? 19.794 13.089 -31.456 1.00 97.25 214 GLN A CA 1
ATOM 1682 C C . GLN A 1 214 ? 20.057 12.010 -32.517 1.00 97.25 214 GLN A C 1
ATOM 1684 O O . GLN A 1 214 ? 20.986 12.131 -33.321 1.00 97.25 214 GLN A O 1
ATOM 1689 N N . LEU A 1 215 ? 19.289 10.917 -32.509 1.00 96.56 215 LEU A N 1
ATOM 1690 C CA . LEU A 1 215 ? 19.409 9.868 -33.523 1.00 96.56 215 LEU A CA 1
ATOM 1691 C C . LEU A 1 215 ? 18.916 10.347 -34.890 1.00 96.56 215 LEU A C 1
ATOM 1693 O O . LEU A 1 215 ? 19.557 10.033 -35.893 1.00 96.56 215 LEU A O 1
ATOM 1697 N N . LEU A 1 216 ? 17.838 11.133 -34.935 1.00 97.25 216 LEU A N 1
ATOM 1698 C CA . LEU A 1 216 ? 17.344 11.753 -36.165 1.00 97.25 216 LEU A CA 1
ATOM 1699 C C . LEU A 1 216 ? 18.349 12.760 -36.733 1.00 97.25 216 LEU A C 1
ATOM 1701 O O . LEU A 1 216 ? 18.630 12.720 -37.928 1.00 97.25 216 LEU A O 1
ATOM 1705 N N . GLU A 1 217 ? 18.955 13.607 -35.899 1.00 97.62 217 GLU A N 1
ATOM 1706 C CA . GLU A 1 217 ? 20.022 14.520 -36.331 1.00 97.62 217 GLU A CA 1
ATOM 1707 C C . GLU A 1 217 ? 21.215 13.762 -36.926 1.00 97.62 217 GLU A C 1
ATOM 1709 O O . GLU A 1 217 ? 21.708 14.113 -38.001 1.00 97.62 217 GLU A O 1
ATOM 1714 N N . LYS A 1 218 ? 21.656 12.680 -36.268 1.00 97.44 218 LYS A N 1
ATOM 1715 C CA . LYS A 1 218 ? 22.730 11.820 -36.789 1.00 97.44 218 LYS A CA 1
ATOM 1716 C C . LYS A 1 218 ? 22.351 11.194 -38.125 1.00 97.44 218 LYS A C 1
ATOM 1718 O O . LYS A 1 218 ? 23.167 11.224 -39.045 1.00 97.44 218 LYS A O 1
ATOM 1723 N N . LEU A 1 219 ? 21.141 10.652 -38.242 1.00 97.12 219 LEU A N 1
ATOM 1724 C CA . LEU A 1 219 ? 20.635 10.055 -39.476 1.00 97.12 219 LEU A CA 1
ATOM 1725 C C . LEU A 1 219 ? 20.648 11.084 -40.614 1.00 97.12 219 LEU A C 1
ATOM 1727 O O . LEU A 1 219 ? 21.279 10.833 -41.636 1.00 97.12 219 LEU A O 1
ATOM 1731 N N . ASN A 1 220 ? 20.089 12.274 -40.385 1.00 97.31 220 ASN A N 1
ATOM 1732 C CA . ASN A 1 220 ? 20.082 13.367 -41.361 1.00 97.31 220 ASN A CA 1
ATOM 1733 C C . ASN A 1 220 ? 21.506 13.781 -41.776 1.00 97.31 220 ASN A C 1
ATOM 1735 O O . ASN A 1 220 ? 21.777 14.012 -42.953 1.00 97.31 220 ASN A O 1
ATOM 1739 N N . SER A 1 221 ? 22.444 13.852 -40.823 1.00 97.44 221 SER A N 1
ATOM 1740 C CA . SER A 1 221 ? 23.844 14.182 -41.123 1.00 97.44 221 SER A CA 1
ATOM 1741 C C . SER A 1 221 ? 24.538 13.109 -41.970 1.00 97.44 221 SER A C 1
ATOM 1743 O O . SER A 1 221 ? 25.295 13.431 -42.883 1.00 97.44 221 SER A O 1
ATOM 1745 N N . LEU A 1 222 ? 24.263 11.829 -41.700 1.00 97.06 222 LEU A N 1
ATOM 1746 C CA . LEU A 1 222 ? 24.809 10.712 -42.465 1.00 97.06 222 LEU A CA 1
ATOM 1747 C C . LEU A 1 222 ? 24.209 10.661 -43.870 1.00 97.06 222 LEU A C 1
ATOM 1749 O O . LEU A 1 222 ? 24.950 10.437 -44.823 1.00 97.06 222 LEU A O 1
ATOM 1753 N N . GLU A 1 223 ? 22.910 10.919 -44.018 1.00 97.38 223 GLU A N 1
ATOM 1754 C CA . GLU A 1 223 ? 22.261 11.038 -45.327 1.00 97.38 223 GLU A CA 1
ATOM 1755 C C . GLU A 1 223 ? 22.875 12.172 -46.157 1.00 97.38 223 GLU A C 1
ATOM 1757 O O . GLU A 1 223 ? 23.223 11.963 -47.320 1.00 97.38 223 GLU A O 1
ATOM 1762 N N . ALA A 1 224 ? 23.099 13.343 -45.551 1.00 97.38 224 ALA A N 1
ATOM 1763 C CA . ALA A 1 224 ? 23.759 14.466 -46.216 1.00 97.38 224 ALA A CA 1
ATOM 1764 C C . ALA A 1 224 ? 25.202 14.133 -46.641 1.00 97.38 224 ALA A C 1
ATOM 1766 O O . ALA A 1 224 ? 25.625 14.492 -47.744 1.00 97.38 224 ALA A O 1
ATOM 1767 N N . ASN A 1 225 ? 25.950 13.411 -45.799 1.00 97.44 225 ASN A N 1
ATOM 1768 C CA . ASN A 1 225 ? 27.299 12.949 -46.130 1.00 97.44 225 ASN A CA 1
ATOM 1769 C C . ASN A 1 225 ? 27.285 11.949 -47.293 1.00 97.44 225 ASN A C 1
ATOM 1771 O O . ASN A 1 225 ? 28.070 12.098 -48.223 1.00 97.44 225 ASN A O 1
ATOM 1775 N N . ILE A 1 226 ? 26.367 10.975 -47.289 1.00 97.31 226 ILE A N 1
ATOM 1776 C CA . ILE A 1 226 ? 26.226 9.992 -48.375 1.00 97.31 226 ILE A CA 1
ATOM 1777 C C . ILE A 1 226 ? 25.890 10.682 -49.699 1.00 97.31 226 ILE A C 1
ATOM 1779 O O . ILE A 1 226 ? 26.460 10.329 -50.731 1.00 97.31 226 ILE A O 1
ATOM 1783 N N . GLU A 1 227 ? 24.990 11.668 -49.692 1.00 97.50 227 GLU A N 1
ATOM 1784 C CA . GLU A 1 227 ? 24.646 12.420 -50.903 1.00 97.50 227 GLU A CA 1
ATOM 1785 C C . GLU A 1 227 ? 25.851 13.222 -51.419 1.00 97.50 227 GLU A C 1
ATOM 1787 O O . GLU A 1 227 ? 26.151 13.190 -52.614 1.00 97.50 227 GLU A O 1
ATOM 1792 N N . THR A 1 228 ? 26.599 13.866 -50.520 1.00 97.69 228 THR A N 1
ATOM 1793 C CA . THR A 1 228 ? 27.830 14.598 -50.865 1.00 97.69 228 THR A CA 1
ATOM 1794 C C . THR A 1 228 ? 28.890 13.659 -51.453 1.00 97.69 228 THR A C 1
ATOM 1796 O O . THR A 1 228 ? 29.462 13.940 -52.508 1.00 97.69 228 THR A O 1
ATOM 1799 N N . ASP A 1 229 ? 29.118 12.501 -50.834 1.00 97.12 229 ASP A N 1
ATOM 1800 C CA . ASP A 1 229 ? 30.046 11.480 -51.326 1.00 97.12 229 ASP A CA 1
ATOM 1801 C C . ASP A 1 229 ? 29.586 10.899 -52.673 1.00 97.12 229 ASP A C 1
ATOM 1803 O O . ASP A 1 229 ? 30.395 10.632 -53.562 1.00 97.12 229 ASP A O 1
ATOM 1807 N N . SER A 1 230 ? 28.278 10.730 -52.875 1.00 97.44 230 SER A N 1
ATOM 1808 C CA . SER A 1 230 ? 27.723 10.295 -54.159 1.00 97.44 230 SER A CA 1
ATOM 1809 C C . SER A 1 230 ? 27.993 11.323 -55.258 1.00 97.44 230 SER A C 1
ATOM 1811 O O . SER A 1 230 ? 28.438 10.960 -56.350 1.00 97.44 230 SER A O 1
ATOM 1813 N N . GLN A 1 231 ? 27.771 12.610 -54.976 1.00 97.31 231 GLN A N 1
ATOM 1814 C CA . GLN A 1 231 ? 28.019 13.701 -55.919 1.00 97.31 231 GLN A CA 1
ATOM 1815 C C . GLN A 1 231 ? 29.505 13.830 -56.261 1.00 97.31 231 GLN A C 1
ATOM 1817 O O . GLN A 1 231 ? 29.857 13.832 -57.441 1.00 97.31 231 GLN A O 1
ATOM 1822 N N . THR A 1 232 ? 30.384 13.836 -55.258 1.00 97.12 232 THR A N 1
ATOM 1823 C CA . THR A 1 232 ? 31.838 13.904 -55.480 1.00 97.12 232 THR A CA 1
ATOM 1824 C C . THR A 1 232 ? 32.344 12.703 -56.280 1.00 97.12 232 THR A C 1
ATOM 1826 O O . THR A 1 232 ? 33.108 12.875 -57.229 1.00 97.12 232 THR A O 1
ATOM 1829 N N . ASN A 1 233 ? 31.863 11.489 -55.993 1.00 96.31 233 ASN A N 1
ATOM 1830 C CA . ASN A 1 233 ? 32.208 10.304 -56.778 1.00 96.31 233 ASN A CA 1
ATOM 1831 C C . ASN A 1 233 ? 31.722 10.406 -58.230 1.00 96.31 233 ASN A C 1
ATOM 1833 O O . ASN A 1 233 ? 32.483 10.074 -59.140 1.00 96.31 233 ASN A O 1
ATOM 1837 N N . ARG A 1 234 ? 30.503 10.912 -58.477 1.00 96.75 234 ARG A N 1
ATOM 1838 C CA . ARG A 1 234 ? 29.999 11.164 -59.843 1.00 96.75 234 ARG A CA 1
ATOM 1839 C C . ARG A 1 234 ? 30.879 12.166 -60.595 1.00 96.75 234 ARG A C 1
ATOM 1841 O O . ARG A 1 234 ? 31.169 11.959 -61.773 1.00 96.75 234 ARG A O 1
ATOM 1848 N N . GLU A 1 235 ? 31.329 13.233 -59.939 1.00 97.00 235 GLU A N 1
ATOM 1849 C CA . GLU A 1 235 ? 32.221 14.240 -60.532 1.00 97.00 235 GLU A CA 1
ATOM 1850 C C . GLU A 1 235 ? 33.618 13.683 -60.839 1.00 97.00 235 GLU A C 1
ATOM 1852 O O . GLU A 1 235 ? 34.166 13.918 -61.927 1.00 97.00 235 GLU A O 1
ATOM 1857 N N . ILE A 1 236 ? 34.189 12.910 -59.908 1.00 96.62 236 ILE A N 1
ATOM 1858 C CA . ILE A 1 236 ? 35.470 12.217 -60.091 1.00 96.62 236 ILE A CA 1
ATOM 1859 C C . ILE A 1 236 ? 35.359 11.234 -61.256 1.00 96.62 236 ILE A C 1
ATOM 1861 O O . ILE A 1 236 ? 36.203 11.252 -62.155 1.00 96.62 236 ILE A O 1
ATOM 1865 N N . GLU A 1 237 ? 34.302 10.421 -61.291 1.00 96.69 237 GLU A N 1
ATOM 1866 C CA . GLU A 1 237 ? 34.058 9.465 -62.367 1.00 96.69 237 GLU A CA 1
ATOM 1867 C C . GLU A 1 237 ? 33.920 10.172 -63.721 1.00 96.69 237 GLU A C 1
ATOM 1869 O O . GLU A 1 237 ? 34.588 9.791 -64.683 1.00 96.69 237 GLU A O 1
ATOM 1874 N N . ALA A 1 238 ? 33.123 11.242 -63.809 1.00 96.31 238 ALA A N 1
ATOM 1875 C CA . ALA A 1 238 ? 32.974 12.028 -65.033 1.00 96.31 238 ALA A CA 1
ATOM 1876 C C . ALA A 1 238 ? 34.313 12.617 -65.506 1.00 96.31 238 ALA A C 1
ATOM 1878 O O . ALA A 1 238 ? 34.618 12.614 -66.702 1.00 96.31 238 ALA A O 1
ATOM 1879 N N . THR A 1 239 ? 35.143 13.088 -64.574 1.00 96.50 239 THR A N 1
ATOM 1880 C CA . THR A 1 239 ? 36.481 13.611 -64.872 1.00 96.50 239 THR A CA 1
ATOM 1881 C C . THR A 1 239 ? 37.412 12.515 -65.388 1.00 96.50 239 THR A C 1
ATOM 1883 O O . THR A 1 239 ? 38.142 12.732 -66.357 1.00 96.50 239 THR A O 1
ATOM 1886 N N . LEU A 1 240 ? 37.387 11.330 -64.775 1.00 96.44 240 LEU A N 1
ATOM 1887 C CA . LEU A 1 240 ? 38.182 10.181 -65.210 1.00 96.44 240 LEU A CA 1
ATOM 1888 C C . LEU A 1 240 ? 37.728 9.658 -66.575 1.00 96.44 240 LEU A C 1
ATOM 1890 O O . LEU A 1 240 ? 38.585 9.376 -67.409 1.00 96.44 240 LEU A O 1
ATOM 1894 N N . ARG A 1 241 ? 36.417 9.602 -66.845 1.00 96.50 241 ARG A N 1
ATOM 1895 C CA . ARG A 1 241 ? 35.873 9.243 -68.166 1.00 96.50 241 ARG A CA 1
ATOM 1896 C C . ARG A 1 241 ? 36.362 10.206 -69.249 1.00 96.50 241 ARG A C 1
ATOM 1898 O O . ARG A 1 241 ? 36.931 9.750 -70.233 1.00 96.50 241 ARG A O 1
ATOM 1905 N N . LYS A 1 242 ? 36.282 11.523 -69.018 1.00 97.25 242 LYS A N 1
ATOM 1906 C CA . LYS A 1 242 ? 36.823 12.537 -69.947 1.00 97.25 242 LYS A CA 1
ATOM 1907 C C . LYS A 1 242 ? 38.332 12.393 -70.172 1.00 97.25 242 LYS A C 1
ATOM 1909 O O . LYS A 1 242 ? 38.808 12.529 -71.295 1.00 97.25 242 LYS A O 1
ATOM 1914 N N . LYS A 1 243 ? 39.108 12.131 -69.111 1.00 96.50 243 LYS A N 1
ATOM 1915 C CA . LYS A 1 243 ? 40.560 11.890 -69.225 1.00 96.50 243 LYS A CA 1
ATOM 1916 C C . LYS A 1 243 ? 40.858 10.628 -70.032 1.00 96.50 243 LYS A C 1
ATOM 1918 O O . LYS A 1 243 ? 41.752 10.662 -70.870 1.00 96.50 243 LYS A O 1
ATOM 1923 N N . LYS A 1 244 ? 40.113 9.548 -69.790 1.00 96.94 244 LYS A N 1
ATOM 1924 C CA . LYS A 1 244 ? 40.225 8.291 -70.532 1.00 96.94 244 LYS A CA 1
ATOM 1925 C C . LYS A 1 244 ? 39.942 8.512 -72.018 1.00 96.94 244 LYS A C 1
ATOM 1927 O O . LYS A 1 244 ? 40.796 8.173 -72.822 1.00 96.94 244 LYS A O 1
ATOM 1932 N N . GLU A 1 245 ? 38.818 9.141 -72.362 1.00 95.62 245 GLU A N 1
ATOM 1933 C CA . GLU A 1 245 ? 38.448 9.453 -73.753 1.00 95.62 245 GLU A CA 1
ATOM 1934 C C . GLU A 1 245 ? 39.531 10.277 -74.461 1.00 95.62 245 GLU A C 1
ATOM 1936 O O . GLU A 1 245 ? 39.887 9.986 -75.600 1.00 95.62 245 GLU A O 1
ATOM 1941 N N . ARG A 1 246 ? 40.110 11.272 -73.774 1.00 95.88 246 ARG A N 1
ATOM 1942 C CA . ARG A 1 246 ? 41.213 12.073 -74.318 1.00 95.88 246 ARG A CA 1
ATOM 1943 C C . ARG A 1 246 ? 42.467 11.237 -74.577 1.00 95.88 246 ARG A C 1
ATOM 1945 O O . ARG A 1 246 ? 43.044 11.349 -75.649 1.00 95.88 246 ARG A O 1
ATOM 1952 N N . ILE A 1 247 ? 42.877 10.405 -73.619 1.00 94.88 247 ILE A N 1
ATOM 1953 C CA . ILE A 1 247 ? 44.056 9.539 -73.773 1.00 94.88 247 ILE A CA 1
ATOM 1954 C C . ILE A 1 247 ? 43.828 8.500 -74.879 1.00 94.88 247 ILE A C 1
ATOM 1956 O O . ILE A 1 247 ? 44.742 8.241 -75.651 1.00 94.88 247 ILE A O 1
ATOM 1960 N N . GLU A 1 248 ? 42.631 7.917 -74.979 1.00 94.31 248 GLU A N 1
ATOM 1961 C CA . GLU A 1 248 ? 42.280 6.976 -76.051 1.00 94.31 248 GLU A CA 1
ATOM 1962 C C . GLU A 1 248 ? 42.319 7.651 -77.430 1.00 94.31 248 GLU A C 1
ATOM 1964 O O . GLU A 1 248 ? 42.871 7.077 -78.368 1.00 94.31 248 GLU A O 1
ATOM 1969 N N . ALA A 1 249 ? 41.810 8.883 -77.546 1.00 94.44 249 ALA A N 1
ATOM 1970 C CA . ALA A 1 249 ? 41.895 9.670 -78.775 1.00 94.44 249 ALA A CA 1
ATOM 1971 C C . ALA A 1 249 ? 43.347 10.026 -79.140 1.00 94.44 249 ALA A C 1
ATOM 1973 O O . ALA A 1 249 ? 43.750 9.823 -80.285 1.00 94.44 249 ALA A O 1
ATOM 1974 N N . ASP A 1 250 ? 44.143 10.497 -78.172 1.00 94.31 250 ASP A N 1
ATOM 1975 C CA . ASP A 1 250 ? 45.561 10.828 -78.369 1.00 94.31 250 ASP A CA 1
ATOM 1976 C C . ASP A 1 250 ? 46.369 9.578 -78.776 1.00 94.31 250 ASP A C 1
ATOM 1978 O O . ASP A 1 250 ? 47.192 9.639 -79.689 1.00 94.31 250 ASP A O 1
ATOM 1982 N N . LEU A 1 251 ? 46.109 8.422 -78.149 1.00 94.25 251 LEU A N 1
ATOM 1983 C CA . LEU A 1 251 ? 46.765 7.151 -78.474 1.00 94.25 251 LEU A CA 1
ATOM 1984 C C . LEU A 1 251 ? 46.384 6.652 -79.873 1.00 94.25 251 LEU A C 1
ATOM 1986 O O . LEU A 1 251 ? 47.255 6.183 -80.604 1.00 94.25 251 LEU A O 1
ATOM 1990 N N . SER A 1 252 ? 45.107 6.761 -80.254 1.00 92.88 252 SER A N 1
ATOM 1991 C CA . SER A 1 252 ? 44.650 6.416 -81.605 1.00 92.88 252 SER A CA 1
ATOM 1992 C C . SER A 1 252 ? 45.324 7.301 -82.651 1.00 92.88 252 SER A C 1
ATOM 1994 O O . SER A 1 252 ? 45.853 6.784 -83.627 1.00 92.88 252 SER A O 1
ATOM 1996 N N . ALA A 1 253 ? 45.375 8.617 -82.419 1.00 93.31 253 ALA A N 1
ATOM 1997 C CA . ALA A 1 253 ? 46.026 9.556 -83.327 1.00 93.31 253 ALA A CA 1
ATOM 1998 C C . ALA A 1 253 ? 47.528 9.263 -83.480 1.00 93.31 253 ALA A C 1
ATOM 2000 O O . ALA A 1 253 ? 48.036 9.247 -84.598 1.00 93.31 253 ALA A O 1
ATOM 2001 N N . GLN A 1 254 ? 48.230 8.965 -82.379 1.00 93.81 254 GLN A N 1
ATOM 2002 C CA . GLN A 1 254 ? 49.640 8.560 -82.425 1.00 93.81 254 GLN A CA 1
ATOM 2003 C C . GLN A 1 254 ? 49.845 7.233 -83.158 1.00 93.81 254 GLN A C 1
ATOM 2005 O O . GLN A 1 254 ? 50.825 7.075 -83.882 1.00 93.81 254 GLN A O 1
ATOM 2010 N N . TYR A 1 255 ? 48.954 6.259 -82.967 1.00 94.56 255 TYR A N 1
ATOM 2011 C CA . TYR A 1 255 ? 49.012 5.000 -83.703 1.00 94.56 255 TYR A CA 1
ATOM 2012 C C . TYR A 1 255 ? 48.845 5.238 -85.207 1.00 94.56 255 TYR A C 1
ATOM 2014 O O . TYR A 1 255 ? 49.659 4.745 -85.986 1.00 94.56 255 TYR A O 1
ATOM 2022 N N . ASP A 1 256 ? 47.855 6.038 -85.606 1.00 95.19 256 ASP A N 1
ATOM 2023 C CA . ASP A 1 256 ? 47.600 6.380 -87.007 1.00 95.19 256 ASP A CA 1
ATOM 2024 C C . ASP A 1 256 ? 48.779 7.143 -87.632 1.00 95.19 256 ASP A C 1
ATOM 2026 O O . ASP A 1 256 ? 49.199 6.820 -88.744 1.00 95.19 256 ASP A O 1
ATOM 2030 N N . GLU A 1 257 ? 49.367 8.101 -86.907 1.00 94.94 257 GLU A N 1
ATOM 2031 C CA . GLU A 1 257 ? 50.558 8.847 -87.336 1.00 94.94 257 GLU A CA 1
ATOM 2032 C C . GLU A 1 257 ? 51.770 7.922 -87.521 1.00 94.94 257 GLU A C 1
ATOM 2034 O O . GLU A 1 257 ? 52.401 7.931 -88.579 1.00 94.94 257 GLU A O 1
ATOM 2039 N N . ASN A 1 258 ? 52.047 7.054 -86.543 1.00 94.94 258 ASN A N 1
ATOM 2040 C CA . ASN A 1 258 ? 53.134 6.077 -86.627 1.00 94.94 258 ASN A CA 1
ATOM 2041 C C . ASN A 1 258 ? 52.918 5.087 -87.781 1.00 94.94 258 ASN A C 1
ATOM 2043 O O . ASN A 1 258 ? 53.861 4.751 -88.498 1.00 94.94 258 ASN A O 1
ATOM 2047 N N . MET A 1 259 ? 51.685 4.619 -87.992 1.00 94.19 259 MET A N 1
ATOM 2048 C CA . MET A 1 259 ? 51.351 3.736 -89.110 1.00 94.19 259 MET A CA 1
ATOM 2049 C C . MET A 1 259 ? 51.523 4.442 -90.459 1.00 94.19 259 MET A C 1
ATOM 2051 O O . MET A 1 259 ? 52.067 3.841 -91.388 1.00 94.19 259 MET A O 1
ATOM 2055 N N . ALA A 1 260 ? 51.125 5.712 -90.571 1.00 94.56 260 ALA A N 1
ATOM 2056 C CA . ALA A 1 260 ? 51.341 6.523 -91.766 1.00 94.56 260 ALA A CA 1
ATOM 2057 C C . ALA A 1 260 ? 52.837 6.751 -92.040 1.00 94.56 260 ALA A C 1
ATOM 2059 O O . ALA A 1 260 ? 53.282 6.629 -93.184 1.00 94.56 260 ALA A O 1
ATOM 2060 N N . GLU A 1 261 ? 53.637 7.013 -91.004 1.00 94.50 261 GLU A N 1
ATOM 2061 C CA . GLU A 1 261 ? 55.087 7.141 -91.141 1.00 94.50 261 GLU A CA 1
ATOM 2062 C C . GLU A 1 261 ? 55.740 5.821 -91.577 1.00 94.50 261 GLU A C 1
ATOM 2064 O O . GLU A 1 261 ? 56.550 5.818 -92.506 1.00 94.50 261 GLU A O 1
ATOM 2069 N N . MET A 1 262 ? 55.348 4.690 -90.984 1.00 93.56 262 MET A N 1
ATOM 2070 C CA . MET A 1 262 ? 55.834 3.365 -91.382 1.00 93.56 262 MET A CA 1
ATOM 2071 C C . MET A 1 262 ? 55.466 3.021 -92.831 1.00 93.56 262 MET A C 1
ATOM 2073 O O . MET A 1 262 ? 56.282 2.440 -93.555 1.00 93.56 262 MET A O 1
ATOM 2077 N N . LEU A 1 263 ? 54.265 3.394 -93.286 1.00 94.00 263 LEU A N 1
ATOM 2078 C CA . LEU A 1 263 ? 53.862 3.256 -94.687 1.00 94.00 263 LEU A CA 1
ATOM 2079 C C . LEU A 1 263 ? 54.742 4.112 -95.603 1.00 94.00 263 LEU A C 1
ATOM 2081 O O . LEU A 1 263 ? 55.288 3.576 -96.566 1.00 94.00 263 LEU A O 1
ATOM 2085 N N . ARG A 1 264 ? 54.971 5.385 -95.257 1.00 94.19 264 ARG A N 1
ATOM 2086 C CA . ARG A 1 264 ? 55.856 6.291 -96.008 1.00 94.19 264 ARG A CA 1
ATOM 2087 C C . ARG A 1 264 ? 57.281 5.744 -96.111 1.00 94.19 264 ARG A C 1
ATOM 2089 O O . ARG A 1 264 ? 57.856 5.730 -97.194 1.00 94.19 264 ARG A O 1
ATOM 2096 N N . GLN A 1 265 ? 57.842 5.246 -95.008 1.00 94.31 265 GLN A N 1
ATOM 2097 C CA . GLN A 1 265 ? 59.167 4.613 -95.001 1.00 94.31 265 GLN A CA 1
ATOM 2098 C C . GLN A 1 265 ? 59.193 3.349 -95.872 1.00 94.31 265 GLN A C 1
ATOM 2100 O O . GLN A 1 265 ? 60.154 3.110 -96.602 1.00 94.31 265 GLN A O 1
ATOM 2105 N N . THR A 1 266 ? 58.128 2.545 -95.834 1.00 92.62 266 THR A N 1
ATOM 2106 C CA . THR A 1 266 ? 58.003 1.343 -96.668 1.00 92.62 266 THR A CA 1
ATOM 2107 C C . THR A 1 266 ? 57.934 1.694 -98.154 1.00 92.62 266 THR A C 1
ATOM 2109 O O . THR A 1 266 ? 58.548 1.009 -98.971 1.00 92.62 266 THR A O 1
ATOM 2112 N N . GLU A 1 267 ? 57.198 2.742 -98.519 1.00 94.56 267 GLU A N 1
ATOM 2113 C CA . GLU A 1 267 ? 57.128 3.262 -99.887 1.00 94.56 267 GLU A CA 1
ATOM 2114 C C . GLU A 1 267 ? 58.485 3.795 -100.350 1.00 94.56 267 GLU A C 1
ATOM 2116 O O . GLU A 1 267 ? 58.963 3.371 -101.398 1.00 94.56 267 GLU A O 1
ATOM 2121 N N . GLU A 1 268 ? 59.172 4.595 -99.531 1.00 94.38 268 GLU A N 1
ATOM 2122 C CA . GLU A 1 268 ? 60.512 5.109 -99.842 1.00 94.38 268 GLU A CA 1
ATOM 2123 C C . GLU A 1 268 ? 61.530 3.971 -100.058 1.00 94.38 268 GLU A C 1
ATOM 2125 O O . GLU A 1 268 ? 62.324 3.995 -101.001 1.00 94.38 268 GLU A O 1
ATOM 2130 N N . ILE A 1 269 ? 61.501 2.931 -99.215 1.00 93.44 269 ILE A N 1
ATOM 2131 C CA . ILE A 1 269 ? 62.357 1.745 -99.381 1.00 93.44 269 ILE A CA 1
ATOM 2132 C C . ILE A 1 269 ? 61.989 0.981 -100.659 1.00 93.44 269 ILE A C 1
ATOM 2134 O O . ILE A 1 269 ? 62.883 0.527 -101.376 1.00 93.44 269 ILE A O 1
ATOM 2138 N N . LYS A 1 270 ? 60.695 0.837 -100.978 1.00 93.75 270 LYS A N 1
ATOM 2139 C CA . LYS A 1 270 ? 60.245 0.196 -102.225 1.00 93.75 270 LYS A CA 1
ATOM 2140 C C . LYS A 1 270 ? 60.713 0.971 -103.454 1.00 93.75 270 LYS A C 1
ATOM 2142 O O . LYS A 1 270 ? 61.185 0.339 -104.395 1.00 93.75 270 LYS A O 1
ATOM 2147 N N . GLU A 1 271 ? 60.620 2.298 -103.446 1.00 94.38 271 GLU A N 1
ATOM 2148 C CA . GLU A 1 271 ? 61.112 3.157 -104.528 1.00 94.38 271 GLU A CA 1
ATOM 2149 C C . GLU A 1 271 ? 62.623 3.003 -104.721 1.00 94.38 271 GLU A C 1
ATOM 2151 O O . GLU A 1 271 ? 63.071 2.746 -105.840 1.00 94.38 271 GLU A O 1
ATOM 2156 N N . LYS A 1 272 ? 63.406 3.053 -103.632 1.00 93.44 272 LYS A N 1
ATOM 2157 C CA . LYS A 1 272 ? 64.856 2.795 -103.674 1.00 93.44 272 LYS A CA 1
ATOM 2158 C C . LYS A 1 272 ? 65.169 1.405 -104.221 1.00 93.44 272 LYS A C 1
ATOM 2160 O O . LYS A 1 272 ? 66.006 1.282 -105.107 1.00 93.44 272 LYS A O 1
ATOM 2165 N N . MET A 1 273 ? 64.457 0.371 -103.770 1.00 92.38 273 MET A N 1
ATOM 2166 C CA . MET A 1 273 ? 64.621 -0.997 -104.272 1.00 92.38 273 MET A CA 1
ATOM 2167 C C . MET A 1 273 ? 64.305 -1.099 -105.775 1.00 92.38 273 MET A C 1
ATOM 2169 O O . MET A 1 273 ? 64.991 -1.823 -106.493 1.00 92.38 273 MET A O 1
ATOM 2173 N N . ILE A 1 274 ? 63.267 -0.412 -106.268 1.00 93.81 274 ILE A N 1
ATOM 2174 C CA . ILE A 1 274 ? 62.933 -0.384 -107.701 1.00 93.81 274 ILE A CA 1
ATOM 2175 C C . ILE A 1 274 ? 64.052 0.305 -108.491 1.00 93.81 274 ILE A C 1
ATOM 2177 O O . ILE A 1 274 ? 64.507 -0.251 -109.489 1.00 93.81 274 ILE A O 1
ATOM 2181 N N . ALA A 1 275 ? 64.535 1.459 -108.026 1.00 93.06 275 ALA A N 1
ATOM 2182 C CA . ALA A 1 275 ? 65.633 2.180 -108.667 1.00 93.06 275 ALA A CA 1
ATOM 2183 C C . ALA A 1 275 ? 66.939 1.365 -108.677 1.00 93.06 275 ALA A C 1
ATOM 2185 O O . ALA A 1 275 ? 67.612 1.287 -109.700 1.00 93.06 275 ALA A O 1
ATOM 2186 N N . GLU A 1 276 ? 67.286 0.704 -107.569 1.00 92.81 276 GLU A N 1
ATOM 2187 C CA . GLU A 1 276 ? 68.459 -0.174 -107.486 1.00 92.81 276 GLU A CA 1
ATOM 2188 C C . GLU A 1 276 ? 68.346 -1.389 -108.412 1.00 92.81 276 GLU A C 1
ATOM 2190 O O . GLU A 1 276 ? 69.332 -1.758 -109.047 1.00 92.81 276 GLU A O 1
ATOM 2195 N N . LYS A 1 277 ? 67.154 -1.991 -108.542 1.00 93.31 277 LYS A N 1
ATOM 2196 C CA . LYS A 1 277 ? 66.910 -3.078 -109.504 1.00 93.31 277 LYS A CA 1
ATOM 2197 C C . LYS A 1 277 ? 67.080 -2.617 -110.948 1.00 93.31 277 LYS A C 1
ATOM 2199 O O . LYS A 1 277 ? 67.628 -3.366 -111.750 1.00 93.31 277 LYS A O 1
ATOM 2204 N N . GLU A 1 278 ? 66.627 -1.409 -111.272 1.00 93.81 278 GLU A N 1
ATOM 2205 C CA . GLU A 1 278 ? 66.796 -0.844 -112.611 1.00 93.81 278 GLU A CA 1
ATOM 2206 C C . GLU A 1 278 ? 68.271 -0.548 -112.904 1.00 93.81 278 GLU A C 1
ATOM 2208 O O . GLU A 1 278 ? 68.794 -0.991 -113.923 1.00 93.81 278 GLU A O 1
ATOM 2213 N N . ASN A 1 279 ? 68.983 0.077 -111.962 1.00 91.19 279 ASN A N 1
ATOM 2214 C CA . ASN A 1 279 ? 70.427 0.294 -112.071 1.00 91.19 279 ASN A CA 1
ATOM 2215 C C . ASN A 1 279 ? 71.193 -1.029 -112.231 1.00 91.19 279 ASN A C 1
ATOM 2217 O O . ASN A 1 279 ? 72.131 -1.108 -113.023 1.00 91.19 279 ASN A O 1
ATOM 2221 N N . LEU A 1 280 ? 70.802 -2.078 -111.496 1.00 91.19 280 LEU A N 1
ATOM 2222 C CA . LEU A 1 280 ? 71.395 -3.409 -111.628 1.00 91.19 280 LEU A CA 1
ATOM 2223 C C . LEU A 1 280 ? 71.162 -3.974 -113.034 1.00 91.19 280 LEU A C 1
ATOM 2225 O O . LEU A 1 280 ? 72.105 -4.477 -113.639 1.00 91.19 280 LEU A O 1
ATOM 2229 N N . ARG A 1 281 ? 69.945 -3.834 -113.573 1.00 91.56 281 ARG A N 1
ATOM 2230 C CA . ARG A 1 281 ? 69.598 -4.252 -114.938 1.00 91.56 281 ARG A CA 1
ATOM 2231 C C . ARG A 1 281 ? 70.447 -3.530 -115.983 1.00 91.56 281 ARG A C 1
ATOM 2233 O O . ARG A 1 281 ? 70.999 -4.174 -116.872 1.00 91.56 281 ARG A O 1
ATOM 2240 N N . GLU A 1 282 ? 70.600 -2.212 -115.864 1.00 91.50 282 GLU A N 1
ATOM 2241 C CA . GLU A 1 282 ? 71.463 -1.427 -116.755 1.00 91.50 282 GLU A CA 1
ATOM 2242 C C . GLU A 1 282 ? 72.926 -1.893 -116.692 1.00 91.50 282 GLU A C 1
ATOM 2244 O O . GLU A 1 282 ? 73.594 -2.016 -117.725 1.00 91.50 282 GLU A O 1
ATOM 2249 N N . LEU A 1 283 ? 73.425 -2.197 -115.489 1.00 90.81 283 LEU A N 1
ATOM 2250 C CA . LEU A 1 283 ? 74.780 -2.710 -115.290 1.00 90.81 283 LEU A CA 1
ATOM 2251 C C . LEU A 1 283 ? 74.958 -4.104 -115.903 1.00 90.81 283 LEU A C 1
ATOM 2253 O O . LEU A 1 283 ? 75.959 -4.353 -116.576 1.00 90.81 283 LEU A O 1
ATOM 2257 N N . GLU A 1 284 ? 73.991 -5.001 -115.704 1.00 88.88 284 GLU A N 1
ATOM 2258 C CA . GLU A 1 284 ? 73.969 -6.335 -116.310 1.00 88.88 284 GLU A CA 1
ATOM 2259 C C . GLU A 1 284 ? 73.981 -6.245 -117.841 1.00 88.88 284 GLU A C 1
ATOM 2261 O O . GLU A 1 284 ? 74.776 -6.926 -118.494 1.00 88.88 284 GLU A O 1
ATOM 2266 N N . GLU A 1 285 ? 73.177 -5.356 -118.433 1.00 90.56 285 GLU A N 1
ATOM 2267 C CA . GLU A 1 285 ? 73.188 -5.104 -119.877 1.00 90.56 285 GLU A CA 1
ATOM 2268 C C . GLU A 1 285 ? 74.531 -4.542 -120.367 1.00 90.56 285 GLU A C 1
ATOM 2270 O O . GLU A 1 285 ? 75.013 -4.913 -121.445 1.00 90.56 285 GLU A O 1
ATOM 2275 N N . TYR A 1 286 ? 75.150 -3.645 -119.598 1.00 89.88 286 TYR A N 1
ATOM 2276 C CA . TYR A 1 286 ? 76.464 -3.090 -119.913 1.00 89.88 286 TYR A CA 1
ATOM 2277 C C . TYR A 1 286 ? 77.554 -4.169 -119.895 1.00 89.88 286 TYR A C 1
ATOM 2279 O O . TYR A 1 286 ? 78.317 -4.285 -120.860 1.00 89.88 286 TYR A O 1
ATOM 2287 N N . PHE A 1 287 ? 77.596 -5.009 -118.857 1.00 90.00 287 PHE A N 1
ATOM 2288 C CA . PHE A 1 287 ? 78.539 -6.125 -118.783 1.00 90.00 287 PHE A CA 1
ATOM 2289 C C . PHE A 1 287 ? 78.276 -7.171 -119.871 1.00 90.00 287 PHE A C 1
ATOM 2291 O O . PHE A 1 287 ? 79.225 -7.616 -120.512 1.00 90.00 287 PHE A O 1
ATOM 2298 N N . ALA A 1 288 ? 77.016 -7.473 -120.197 1.00 89.88 288 ALA A N 1
ATOM 2299 C CA . ALA A 1 288 ? 76.680 -8.359 -121.312 1.00 89.88 288 ALA A CA 1
ATOM 2300 C C . ALA A 1 288 ? 77.193 -7.823 -122.665 1.00 89.88 288 ALA A C 1
ATOM 2302 O O . ALA A 1 288 ? 77.699 -8.588 -123.493 1.00 89.88 288 ALA A O 1
ATOM 2303 N N . LYS A 1 289 ? 77.116 -6.503 -122.895 1.00 89.06 289 LYS A N 1
ATOM 2304 C CA . LYS A 1 289 ? 77.697 -5.850 -124.085 1.00 89.06 289 LYS A CA 1
ATOM 2305 C C . LYS A 1 289 ? 79.223 -5.929 -124.093 1.00 89.06 289 LYS A C 1
ATOM 2307 O O . LYS A 1 289 ? 79.803 -6.177 -125.154 1.00 89.06 289 LYS A O 1
ATOM 2312 N N . ILE A 1 290 ? 79.876 -5.729 -122.947 1.00 88.56 290 ILE A N 1
ATOM 2313 C CA . ILE A 1 290 ? 81.332 -5.894 -122.819 1.00 88.56 290 ILE A CA 1
ATOM 2314 C C . ILE A 1 290 ? 81.732 -7.331 -123.138 1.00 88.56 290 ILE A C 1
ATOM 2316 O O . ILE A 1 290 ? 82.608 -7.527 -123.978 1.00 88.56 290 ILE A O 1
ATOM 2320 N N . ASP A 1 291 ? 81.068 -8.322 -122.549 1.00 89.38 291 ASP A N 1
ATOM 2321 C CA . ASP A 1 291 ? 81.354 -9.737 -122.785 1.00 89.38 291 ASP A CA 1
ATOM 2322 C C . ASP A 1 291 ? 81.166 -10.104 -124.263 1.00 89.38 291 ASP A C 1
ATOM 2324 O O . ASP A 1 291 ? 82.004 -10.788 -124.853 1.00 89.38 291 ASP A O 1
ATOM 2328 N N . ALA A 1 292 ? 80.108 -9.603 -124.911 1.00 87.44 292 ALA A N 1
ATOM 2329 C CA . ALA A 1 292 ? 79.884 -9.788 -126.345 1.00 87.44 292 ALA A CA 1
ATOM 2330 C C . ALA A 1 292 ? 80.975 -9.124 -127.208 1.00 87.44 292 ALA A C 1
ATOM 2332 O O . ALA A 1 292 ? 81.403 -9.689 -128.218 1.00 87.44 292 ALA A O 1
ATOM 2333 N N . ASN A 1 293 ? 81.452 -7.938 -126.820 1.00 85.31 293 ASN A N 1
ATOM 2334 C CA . ASN A 1 293 ? 82.560 -7.259 -127.492 1.00 85.31 293 ASN A CA 1
ATOM 2335 C C . ASN A 1 293 ? 83.890 -7.990 -127.293 1.00 85.31 293 ASN A C 1
ATOM 2337 O O . ASN A 1 293 ? 84.631 -8.148 -128.259 1.00 85.31 293 ASN A O 1
ATOM 2341 N N . GLN A 1 294 ? 84.176 -8.478 -126.086 1.00 83.06 294 GLN A N 1
ATOM 2342 C CA . GLN A 1 294 ? 85.362 -9.288 -125.813 1.00 83.06 294 GLN A CA 1
ATOM 2343 C C . GLN A 1 294 ? 85.330 -10.599 -126.602 1.00 83.06 294 GLN A C 1
ATOM 2345 O O . GLN A 1 294 ? 86.346 -10.982 -127.179 1.00 83.06 294 GLN A O 1
ATOM 2350 N N . ARG A 1 295 ? 84.167 -11.261 -126.711 1.00 84.44 295 ARG A N 1
ATOM 2351 C CA . ARG A 1 295 ? 83.997 -12.439 -127.582 1.00 84.44 295 ARG A CA 1
ATOM 2352 C C . ARG A 1 295 ? 84.312 -12.108 -129.042 1.00 84.44 295 ARG A C 1
ATOM 2354 O O . ARG A 1 295 ? 85.138 -12.797 -129.633 1.00 84.44 295 ARG A O 1
ATOM 2361 N N . ARG A 1 296 ? 83.754 -11.019 -129.588 1.00 82.62 296 ARG A N 1
ATOM 2362 C CA . ARG A 1 296 ? 84.069 -10.551 -130.953 1.00 82.62 296 ARG A CA 1
ATOM 2363 C C . ARG A 1 296 ? 85.552 -10.250 -131.149 1.00 82.62 296 ARG A C 1
ATOM 2365 O O . ARG A 1 296 ? 86.141 -10.713 -132.117 1.00 82.62 296 ARG A O 1
ATOM 2372 N N . GLN A 1 297 ? 86.171 -9.516 -130.226 1.00 80.38 297 GLN A N 1
ATOM 2373 C CA . GLN A 1 297 ? 87.603 -9.219 -130.293 1.00 80.38 297 GLN A CA 1
ATOM 2374 C C . GLN A 1 297 ? 88.444 -10.498 -130.268 1.00 80.38 297 GLN A C 1
ATOM 2376 O O . GLN A 1 297 ? 89.377 -10.631 -131.055 1.00 80.38 297 GLN A O 1
ATOM 2381 N N . ASN A 1 298 ? 88.104 -11.465 -129.414 1.00 81.62 298 ASN A N 1
ATOM 2382 C CA . ASN A 1 298 ? 88.804 -12.748 -129.354 1.00 81.62 298 ASN A CA 1
ATOM 2383 C C . ASN A 1 298 ? 88.663 -13.542 -130.665 1.00 81.62 298 ASN A C 1
ATOM 2385 O O . ASN A 1 298 ? 89.639 -14.134 -131.135 1.00 81.62 298 ASN A O 1
ATOM 2389 N N . GLU A 1 299 ? 87.482 -13.528 -131.286 1.00 84.75 299 GLU A N 1
ATOM 2390 C CA . GLU A 1 299 ? 87.245 -14.130 -132.603 1.00 84.75 299 GLU A CA 1
ATOM 2391 C C . GLU A 1 299 ? 88.058 -13.436 -133.705 1.00 84.75 299 GLU A C 1
ATOM 2393 O O . GLU A 1 299 ? 88.752 -14.105 -134.473 1.00 84.75 299 GLU A O 1
ATOM 2398 N N . GLU A 1 300 ? 88.053 -12.102 -133.754 1.00 80.88 300 GLU A N 1
ATOM 2399 C CA . GLU A 1 300 ? 88.843 -11.316 -134.709 1.00 80.88 300 GLU A CA 1
ATOM 2400 C C . GLU A 1 300 ? 90.349 -11.562 -134.548 1.00 80.88 300 GLU A C 1
ATOM 2402 O O . GLU A 1 300 ? 91.053 -11.781 -135.538 1.00 80.88 300 GLU A O 1
ATOM 2407 N N . VAL A 1 301 ? 90.852 -11.596 -133.309 1.00 79.94 301 VAL A N 1
ATOM 2408 C CA . VAL A 1 301 ? 92.253 -11.927 -133.006 1.00 79.94 301 VAL A CA 1
ATOM 2409 C C . VAL A 1 301 ? 92.589 -13.343 -133.476 1.00 79.94 301 VAL A C 1
ATOM 2411 O O . VAL A 1 301 ? 93.652 -13.550 -134.068 1.00 79.94 301 VAL A O 1
ATOM 2414 N N . SER A 1 302 ? 91.688 -14.308 -133.284 1.00 83.25 302 SER A N 1
ATOM 2415 C CA . SER A 1 302 ? 91.857 -15.681 -133.773 1.00 83.25 302 SER A CA 1
ATOM 2416 C C . SER A 1 302 ? 91.932 -15.743 -135.307 1.00 83.25 302 SER A C 1
ATOM 2418 O O . SER A 1 302 ? 92.847 -16.358 -135.867 1.00 83.25 302 SER A O 1
ATOM 2420 N N . ILE A 1 303 ? 91.044 -15.029 -136.009 1.00 81.25 303 ILE A N 1
ATOM 2421 C CA . ILE A 1 303 ? 91.035 -14.935 -137.479 1.00 81.25 303 ILE A CA 1
ATOM 2422 C C . ILE A 1 303 ? 92.309 -14.253 -137.995 1.00 81.25 303 ILE A C 1
ATOM 2424 O O . ILE A 1 303 ? 92.953 -14.761 -138.917 1.00 81.25 303 ILE A O 1
ATOM 2428 N N . LEU A 1 304 ? 92.720 -13.133 -137.394 1.00 78.00 304 LEU A N 1
ATOM 2429 C CA . LEU A 1 304 ? 93.944 -12.418 -137.763 1.00 78.00 304 LEU A CA 1
ATOM 2430 C C . LEU A 1 304 ? 95.194 -13.267 -137.515 1.00 78.00 304 LEU A C 1
ATOM 2432 O O . LEU A 1 304 ? 96.103 -13.277 -138.349 1.00 78.00 304 LEU A O 1
ATOM 2436 N N . ALA A 1 305 ? 95.243 -14.018 -136.414 1.00 79.69 305 ALA A N 1
ATOM 2437 C CA . ALA A 1 305 ? 96.324 -14.960 -136.144 1.00 79.69 305 ALA A CA 1
ATOM 2438 C C . ALA A 1 305 ? 96.371 -16.083 -137.198 1.00 79.69 305 ALA A C 1
ATOM 2440 O O . ALA A 1 305 ? 97.453 -16.426 -137.689 1.00 79.69 305 ALA A O 1
ATOM 2441 N N . ALA A 1 306 ? 95.214 -16.611 -137.610 1.00 79.50 306 ALA A N 1
ATOM 2442 C CA . ALA A 1 306 ? 95.113 -17.606 -138.677 1.00 79.50 306 ALA A CA 1
ATOM 2443 C C . ALA A 1 306 ? 95.546 -17.044 -140.047 1.00 79.50 306 ALA A C 1
ATOM 2445 O O . ALA A 1 306 ? 96.281 -17.707 -140.788 1.00 79.50 306 ALA A O 1
ATOM 2446 N N . PHE A 1 307 ? 95.157 -15.807 -140.370 1.00 79.75 307 PHE A N 1
ATOM 2447 C CA . PHE A 1 307 ? 95.556 -15.124 -141.601 1.00 79.75 307 PHE A CA 1
ATOM 2448 C C . PHE A 1 307 ? 97.063 -14.847 -141.634 1.00 79.75 307 PHE A C 1
ATOM 2450 O O . PHE A 1 307 ? 97.730 -15.201 -142.608 1.00 79.75 307 PHE A O 1
ATOM 2457 N N . ARG A 1 308 ? 97.633 -14.314 -140.544 1.00 79.56 308 ARG A N 1
ATOM 2458 C CA . ARG A 1 308 ? 99.087 -14.117 -140.403 1.00 79.56 308 ARG A CA 1
ATOM 2459 C C . ARG A 1 308 ? 99.850 -15.429 -140.572 1.00 79.56 308 ARG A C 1
ATOM 2461 O O . ARG A 1 308 ? 100.860 -15.446 -141.268 1.00 79.56 308 ARG A O 1
ATOM 2468 N N . ARG A 1 309 ? 99.347 -16.544 -140.024 1.00 77.75 309 ARG A N 1
ATOM 2469 C CA . ARG A 1 309 ? 99.927 -17.880 -140.262 1.00 77.75 309 ARG A CA 1
ATOM 2470 C C . ARG A 1 309 ? 99.940 -18.257 -141.745 1.00 77.75 309 ARG A C 1
ATOM 2472 O O . ARG A 1 309 ? 100.955 -18.758 -142.222 1.00 77.75 309 ARG A O 1
ATOM 2479 N N . ARG A 1 310 ? 98.850 -18.012 -142.481 1.00 80.12 310 ARG A N 1
ATOM 2480 C CA . ARG A 1 310 ? 98.772 -18.291 -143.928 1.00 80.12 310 ARG A CA 1
ATOM 2481 C C . ARG A 1 310 ? 99.735 -17.433 -144.746 1.00 80.12 310 ARG A C 1
ATOM 2483 O O . ARG A 1 310 ? 100.438 -17.980 -145.592 1.00 80.12 310 ARG A O 1
ATOM 2490 N N . VAL A 1 311 ? 99.797 -16.127 -144.478 1.00 80.00 311 VAL A N 1
ATOM 2491 C CA . VAL A 1 311 ? 100.724 -15.207 -145.162 1.00 80.00 311 VAL A CA 1
ATOM 2492 C C . VAL A 1 311 ? 102.169 -15.622 -144.911 1.00 80.00 311 VAL A C 1
ATOM 2494 O O . VAL A 1 311 ? 102.918 -15.803 -145.866 1.00 80.00 311 VAL A O 1
ATOM 2497 N N . LEU A 1 312 ? 102.532 -15.898 -143.655 1.00 79.50 312 LEU A N 1
ATOM 2498 C CA . LEU A 1 312 ? 103.878 -16.348 -143.302 1.00 79.50 312 LEU A CA 1
ATOM 2499 C C . LEU A 1 312 ? 104.251 -17.663 -144.012 1.00 79.50 312 LEU A C 1
ATOM 2501 O O . LEU A 1 312 ? 105.395 -17.855 -144.423 1.00 79.50 312 LEU A O 1
ATOM 2505 N N . MET A 1 313 ? 103.301 -18.590 -144.184 1.00 78.44 313 MET A N 1
ATOM 2506 C CA . MET A 1 313 ? 103.541 -19.817 -144.954 1.00 78.44 313 MET A CA 1
ATOM 2507 C C . MET A 1 313 ? 103.746 -19.547 -146.451 1.00 78.44 313 MET A C 1
ATOM 2509 O O . MET A 1 313 ? 104.635 -20.151 -147.054 1.00 78.44 313 MET A O 1
ATOM 2513 N N . ALA A 1 314 ? 102.973 -18.634 -147.042 1.00 79.25 314 ALA A N 1
ATOM 2514 C CA . ALA A 1 314 ? 103.107 -18.249 -148.446 1.00 79.25 314 ALA A CA 1
ATOM 2515 C C . ALA A 1 314 ? 104.418 -17.488 -148.723 1.00 79.25 314 ALA A C 1
ATOM 2517 O O . ALA A 1 314 ? 105.122 -17.812 -149.681 1.00 79.25 314 ALA A O 1
ATOM 2518 N N . GLU A 1 315 ? 104.799 -16.539 -147.863 1.00 78.56 315 GLU A N 1
ATOM 2519 C CA . GLU A 1 315 ? 106.085 -15.834 -147.941 1.00 78.56 315 GLU A CA 1
ATOM 2520 C C . GLU A 1 315 ? 107.256 -16.807 -147.820 1.00 78.56 315 GLU A C 1
ATOM 2522 O O . GLU A 1 315 ? 108.177 -16.775 -148.634 1.00 78.56 315 GLU A O 1
ATOM 2527 N N . ASN A 1 316 ? 107.199 -17.751 -146.877 1.00 77.50 316 ASN A N 1
ATOM 2528 C CA . ASN A 1 316 ? 108.222 -18.789 -146.762 1.00 77.50 316 ASN A CA 1
ATOM 2529 C C . ASN A 1 316 ? 108.319 -19.666 -148.023 1.00 77.50 316 ASN A C 1
ATOM 2531 O O . ASN A 1 316 ? 109.418 -20.090 -148.392 1.00 77.50 316 ASN A O 1
ATOM 2535 N N . ALA A 1 317 ? 107.206 -19.933 -148.714 1.00 75.56 317 ALA A N 1
ATOM 2536 C CA . ALA A 1 317 ? 107.214 -20.643 -149.994 1.00 75.56 317 ALA A CA 1
ATOM 2537 C C . ALA A 1 317 ? 107.847 -19.802 -151.122 1.00 75.56 317 ALA A C 1
ATOM 2539 O O . ALA A 1 317 ? 108.673 -20.316 -151.881 1.00 75.56 317 ALA A O 1
ATOM 2540 N N . LEU A 1 318 ? 107.535 -18.503 -151.192 1.00 76.38 318 LEU A N 1
ATOM 2541 C CA . LEU A 1 318 ? 108.133 -17.560 -152.144 1.00 76.38 318 LEU A CA 1
ATOM 2542 C C . LEU A 1 318 ? 109.633 -17.361 -151.905 1.00 76.38 318 LEU A C 1
ATOM 2544 O O . LEU A 1 318 ? 110.407 -17.409 -152.858 1.00 76.38 318 LEU A O 1
ATOM 2548 N N . HIS A 1 319 ? 110.073 -17.212 -150.654 1.00 79.50 319 HIS A N 1
ATOM 2549 C CA . HIS A 1 319 ? 111.494 -17.124 -150.314 1.00 79.50 319 HIS A CA 1
ATOM 2550 C C . HIS A 1 319 ? 112.248 -18.394 -150.727 1.00 79.50 319 HIS A C 1
ATOM 2552 O O . HIS A 1 319 ? 113.329 -18.304 -151.318 1.00 79.50 319 HIS A O 1
ATOM 2558 N N . LYS A 1 320 ? 111.662 -19.583 -150.520 1.00 75.31 320 LYS A N 1
ATOM 2559 C CA . LYS A 1 320 ? 112.226 -20.850 -151.018 1.00 75.31 320 LYS A CA 1
ATOM 2560 C C . LYS A 1 320 ? 112.333 -20.867 -152.550 1.00 75.31 320 LYS A C 1
ATOM 2562 O O . LYS A 1 320 ? 113.396 -21.197 -153.077 1.00 75.31 320 LYS A O 1
ATOM 2567 N N . ALA A 1 321 ? 111.290 -20.445 -153.267 1.00 74.88 321 ALA A N 1
ATOM 2568 C CA . ALA A 1 321 ? 111.292 -20.372 -154.731 1.00 74.88 321 ALA A CA 1
ATOM 2569 C C . ALA A 1 321 ? 112.315 -19.353 -155.279 1.00 74.88 321 ALA A C 1
ATOM 2571 O O . ALA A 1 321 ? 113.084 -19.672 -156.190 1.00 74.88 321 ALA A O 1
ATOM 2572 N N . ALA A 1 322 ? 112.392 -18.157 -154.689 1.00 75.81 322 ALA A N 1
ATOM 2573 C CA . ALA A 1 322 ? 113.355 -17.118 -155.054 1.00 75.81 322 ALA A CA 1
ATOM 2574 C C . ALA A 1 322 ? 114.803 -17.591 -154.853 1.00 75.81 322 ALA A C 1
ATOM 2576 O O . ALA A 1 322 ? 115.657 -17.363 -155.714 1.00 75.81 322 ALA A O 1
ATOM 2577 N N . THR A 1 323 ? 115.069 -18.333 -153.774 1.00 72.19 323 THR A N 1
ATOM 2578 C CA . THR A 1 323 ? 116.389 -18.923 -153.508 1.00 72.19 323 THR A CA 1
ATOM 2579 C C . THR A 1 323 ? 116.777 -19.935 -154.599 1.00 72.19 323 THR A C 1
ATOM 2581 O O . THR A 1 323 ? 117.918 -19.939 -155.070 1.00 72.19 323 THR A O 1
ATOM 2584 N N . CYS A 1 324 ? 115.829 -20.749 -155.083 1.00 71.31 324 CYS A N 1
ATOM 2585 C CA . CYS A 1 324 ? 116.047 -21.672 -156.204 1.00 71.31 324 CYS A CA 1
ATOM 2586 C C . CYS A 1 324 ? 116.338 -20.946 -157.530 1.00 71.31 324 CYS A C 1
ATOM 2588 O O . CYS A 1 324 ? 117.282 -21.315 -158.234 1.00 71.31 324 CYS A O 1
ATOM 2590 N N . VAL A 1 325 ? 115.589 -19.888 -157.861 1.00 71.50 325 VAL A N 1
ATOM 2591 C CA . VAL A 1 325 ? 115.801 -19.093 -159.087 1.00 71.50 325 VAL A CA 1
ATOM 2592 C C . VAL A 1 325 ? 117.154 -18.375 -159.059 1.00 71.50 325 VAL A C 1
ATOM 2594 O O . VAL A 1 325 ? 117.907 -18.441 -160.034 1.00 71.50 325 VAL A O 1
ATOM 2597 N N . GLN A 1 326 ? 117.522 -17.758 -157.931 1.00 73.81 326 GLN A N 1
ATOM 2598 C CA . GLN A 1 326 ? 118.824 -17.100 -157.763 1.00 73.81 326 GLN A CA 1
ATOM 2599 C C . GLN A 1 326 ? 119.995 -18.076 -157.954 1.00 73.81 326 GLN A C 1
ATOM 2601 O O . GLN A 1 326 ? 121.001 -17.717 -158.575 1.00 73.81 326 GLN A O 1
ATOM 2606 N N . LYS A 1 327 ? 119.849 -19.329 -157.498 1.00 71.62 327 LYS A N 1
ATOM 2607 C CA . LYS A 1 327 ? 120.846 -20.396 -157.690 1.00 71.62 327 LYS A CA 1
ATOM 2608 C C . LYS A 1 327 ? 121.051 -20.731 -159.177 1.00 71.62 327 LYS A C 1
ATOM 2610 O O . LYS A 1 327 ? 122.187 -20.905 -159.619 1.00 71.62 327 LYS A O 1
ATOM 2615 N N . ILE A 1 328 ? 119.976 -20.752 -159.972 1.00 71.19 328 ILE A N 1
ATOM 2616 C CA . ILE A 1 328 ? 120.020 -21.028 -161.421 1.00 71.19 328 ILE A CA 1
ATOM 2617 C C . ILE A 1 328 ? 120.623 -19.849 -162.204 1.00 71.19 328 ILE A C 1
ATOM 2619 O O . ILE A 1 328 ? 121.484 -20.052 -163.069 1.00 71.19 32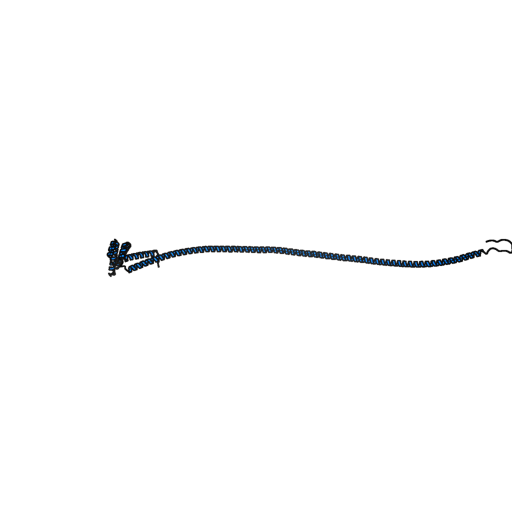8 ILE A O 1
ATOM 2623 N N . VAL A 1 329 ? 120.198 -18.616 -161.905 1.00 71.50 329 VAL A N 1
ATOM 2624 C CA . VAL A 1 329 ? 120.611 -17.403 -162.635 1.00 71.50 329 VAL A CA 1
ATOM 2625 C C . VAL A 1 329 ? 122.087 -17.081 -162.405 1.00 71.50 329 VAL A C 1
ATOM 2627 O O . VAL A 1 329 ? 122.813 -16.869 -163.381 1.00 71.50 329 VAL A O 1
ATOM 2630 N N . ARG A 1 330 ? 122.571 -17.153 -161.156 1.00 74.31 330 ARG A N 1
ATOM 2631 C CA . ARG A 1 330 ? 124.004 -16.976 -160.854 1.00 74.31 330 ARG A CA 1
ATOM 2632 C C . ARG A 1 330 ? 124.865 -18.016 -161.581 1.00 74.31 330 ARG A C 1
ATOM 2634 O O . ARG A 1 330 ? 125.913 -17.677 -162.126 1.00 74.31 330 ARG A O 1
ATOM 2641 N N . GLY A 1 331 ? 124.377 -19.254 -161.707 1.00 67.75 331 GLY A N 1
ATOM 2642 C CA . GLY A 1 331 ? 125.037 -20.297 -162.498 1.00 67.75 331 GLY A CA 1
ATOM 2643 C C . GLY A 1 331 ? 125.086 -20.006 -164.007 1.00 67.75 331 GLY A C 1
ATOM 2644 O O . GLY A 1 331 ? 126.072 -20.335 -164.666 1.00 67.75 331 GLY A O 1
ATOM 2645 N N . LYS A 1 332 ? 124.048 -19.386 -164.590 1.00 69.50 332 LYS A N 1
ATOM 2646 C CA . LYS A 1 332 ? 124.032 -18.991 -166.015 1.00 69.50 332 LYS A CA 1
ATOM 2647 C C . LYS A 1 332 ? 124.946 -17.792 -166.304 1.00 69.50 332 LYS A C 1
ATOM 2649 O O . LYS A 1 332 ? 125.669 -17.837 -167.297 1.00 69.50 332 LYS A O 1
ATOM 2654 N N . GLN A 1 333 ? 124.954 -16.770 -165.446 1.00 67.44 333 GLN A N 1
ATOM 2655 C CA . GLN A 1 333 ? 125.786 -15.569 -165.620 1.00 67.44 333 GLN A CA 1
ATOM 2656 C C . GLN A 1 333 ? 127.288 -15.882 -165.545 1.00 67.44 333 GLN A C 1
ATOM 2658 O O . GLN A 1 333 ? 128.046 -15.419 -166.397 1.00 67.44 333 GLN A O 1
ATOM 2663 N N . LEU A 1 334 ? 127.707 -16.766 -164.630 1.00 65.44 334 LEU A N 1
ATOM 2664 C CA . LEU A 1 334 ? 129.102 -17.219 -164.548 1.00 65.44 334 LEU A CA 1
ATOM 2665 C C . LEU A 1 334 ? 129.553 -17.942 -165.836 1.00 65.44 334 LEU A C 1
ATOM 2667 O O . LEU A 1 334 ? 130.665 -17.741 -166.320 1.00 65.44 334 LEU A O 1
ATOM 2671 N N . ARG A 1 335 ? 128.663 -18.735 -166.454 1.00 63.28 335 ARG A N 1
ATOM 2672 C CA . ARG A 1 335 ? 128.931 -19.444 -167.722 1.00 63.28 335 ARG A CA 1
ATOM 2673 C C . ARG A 1 335 ? 128.938 -18.532 -168.955 1.00 63.28 335 ARG A C 1
ATOM 2675 O O . ARG A 1 335 ? 129.582 -18.874 -169.946 1.00 63.28 335 ARG A O 1
ATOM 2682 N N . ALA A 1 336 ? 128.223 -17.407 -168.921 1.00 62.88 336 ALA A N 1
ATOM 2683 C CA . ALA A 1 336 ? 128.221 -16.410 -169.994 1.00 62.88 336 ALA A CA 1
ATOM 2684 C C . ALA A 1 336 ? 129.501 -15.552 -169.979 1.00 62.88 336 ALA A C 1
ATOM 2686 O O . ALA A 1 336 ? 130.085 -15.313 -171.037 1.00 62.88 336 ALA A O 1
ATOM 2687 N N . PHE A 1 337 ? 129.987 -15.186 -168.787 1.00 64.88 337 PHE A N 1
ATOM 2688 C CA . PHE A 1 337 ? 131.222 -14.416 -168.590 1.00 64.88 337 PHE A CA 1
ATOM 2689 C C . PHE A 1 337 ? 132.473 -15.145 -169.130 1.00 64.88 337 PHE A C 1
ATOM 2691 O O . PHE A 1 337 ? 133.352 -14.526 -169.725 1.00 64.88 337 PHE A O 1
ATOM 2698 N N . ILE A 1 338 ? 132.518 -16.481 -169.041 1.00 59.88 338 ILE A N 1
ATOM 2699 C CA . ILE A 1 338 ? 133.640 -17.298 -169.548 1.00 59.88 338 ILE A CA 1
ATOM 2700 C C . ILE A 1 338 ? 133.694 -17.362 -171.091 1.00 59.88 338 ILE A C 1
ATOM 2702 O O . ILE A 1 338 ? 134.781 -17.422 -171.662 1.00 59.88 338 ILE A O 1
ATOM 2706 N N . ARG A 1 339 ? 132.557 -17.300 -171.808 1.00 59.97 339 ARG A N 1
ATOM 2707 C CA . ARG A 1 339 ? 132.543 -17.395 -173.289 1.00 59.97 339 ARG A CA 1
ATOM 2708 C C . ARG A 1 339 ? 133.032 -16.126 -173.988 1.00 59.97 339 ARG A C 1
ATOM 2710 O O . ARG A 1 339 ? 133.562 -16.210 -175.092 1.00 59.97 339 ARG A O 1
ATOM 2717 N N . GLN A 1 340 ? 132.861 -14.959 -173.368 1.00 60.97 340 GLN A N 1
ATOM 2718 C CA . GLN A 1 340 ? 133.250 -13.675 -173.963 1.00 60.97 340 GLN A CA 1
ATOM 2719 C C . GLN A 1 340 ? 134.764 -13.414 -173.908 1.00 60.97 340 GLN A C 1
ATOM 2721 O O . GLN A 1 340 ? 135.287 -12.708 -174.768 1.00 60.97 340 GLN A O 1
ATOM 2726 N N . LEU A 1 341 ? 135.487 -14.036 -172.972 1.00 60.12 341 LEU A N 1
ATOM 2727 C CA . LEU A 1 341 ? 136.938 -13.870 -172.815 1.00 60.12 341 LEU A CA 1
ATOM 2728 C C . LEU A 1 341 ? 137.786 -14.583 -173.896 1.00 60.12 341 LEU A C 1
ATOM 2730 O O . LEU A 1 341 ? 138.982 -14.316 -173.987 1.00 60.12 341 LEU A O 1
ATOM 2734 N N . LEU A 1 342 ? 137.206 -15.445 -174.748 1.00 55.34 342 LEU A N 1
ATOM 2735 C CA . LEU A 1 342 ? 137.976 -16.363 -175.610 1.00 55.34 342 LEU A CA 1
ATOM 2736 C C . LEU A 1 342 ? 138.187 -15.951 -177.094 1.00 55.34 342 LEU A C 1
ATOM 2738 O O . LEU A 1 342 ? 139.081 -16.516 -177.715 1.00 55.34 342 LEU A O 1
ATOM 2742 N N . ASN A 1 343 ? 137.484 -14.964 -177.689 1.00 50.38 343 ASN A N 1
ATOM 2743 C CA . ASN A 1 343 ? 137.396 -14.866 -179.175 1.00 50.38 343 ASN A CA 1
ATOM 2744 C C . ASN A 1 343 ? 137.907 -13.592 -179.920 1.00 50.38 343 ASN A C 1
ATOM 2746 O O . ASN A 1 343 ? 137.609 -13.457 -181.105 1.00 50.38 343 ASN A O 1
ATOM 2750 N N . LYS A 1 344 ? 138.699 -12.660 -179.348 1.00 49.91 344 LYS A N 1
ATOM 2751 C CA . LYS A 1 344 ? 139.179 -11.455 -180.105 1.00 49.91 344 LYS A CA 1
ATOM 2752 C C . LYS A 1 344 ? 140.687 -11.079 -179.993 1.00 49.91 344 LYS A C 1
ATOM 2754 O O . LYS A 1 344 ? 141.011 -9.939 -179.677 1.00 49.91 344 LYS A O 1
ATOM 2759 N N . LYS A 1 345 ? 141.637 -11.976 -180.342 1.00 38.38 345 LYS A N 1
ATOM 2760 C CA . LYS A 1 345 ? 143.086 -11.650 -180.564 1.00 38.38 345 LYS A CA 1
ATOM 2761 C C . LYS A 1 345 ? 143.736 -12.394 -181.784 1.00 38.38 345 LYS A C 1
ATOM 2763 O O . LYS A 1 345 ? 144.025 -13.582 -181.657 1.00 38.38 345 LYS A O 1
ATOM 2768 N N . ASN A 1 346 ? 144.077 -11.645 -182.867 1.00 33.44 346 ASN A N 1
ATOM 2769 C CA . ASN A 1 346 ? 145.035 -11.851 -184.020 1.00 33.44 346 ASN A CA 1
ATOM 2770 C C . ASN A 1 346 ? 144.574 -12.290 -185.458 1.00 33.44 346 ASN A C 1
ATOM 2772 O O . ASN A 1 346 ? 143.764 -13.194 -185.614 1.00 33.44 346 ASN A O 1
ATOM 2776 N N . LYS A 1 347 ? 145.204 -11.680 -186.505 1.00 48.28 347 LYS A N 1
ATOM 2777 C CA . LYS A 1 347 ? 145.132 -11.867 -187.999 1.00 48.28 347 LYS A CA 1
ATOM 2778 C C . LYS A 1 347 ? 146.594 -11.880 -188.602 1.00 48.28 347 LYS A C 1
ATOM 2780 O O . LYS A 1 347 ? 147.311 -10.971 -188.194 1.00 48.28 347 LYS A O 1
ATOM 2785 N N . LYS A 1 348 ? 147.012 -12.803 -189.536 1.00 40.75 348 LYS A N 1
ATOM 2786 C CA . LYS A 1 348 ? 148.137 -12.786 -190.587 1.00 40.75 348 LYS A CA 1
ATOM 2787 C C . LYS A 1 348 ? 149.141 -14.003 -190.727 1.00 40.75 348 LYS A C 1
ATOM 2789 O O . LYS A 1 348 ? 149.776 -14.360 -189.744 1.00 40.75 348 LYS A O 1
ATOM 2794 N N . GLY A 1 349 ? 149.399 -14.463 -191.989 1.00 33.81 349 GLY A N 1
ATOM 2795 C CA . GLY A 1 349 ? 150.638 -15.096 -192.586 1.00 33.81 349 GLY A CA 1
ATOM 2796 C C . GLY A 1 349 ? 150.672 -16.647 -192.744 1.00 33.81 349 GLY A C 1
ATOM 2797 O O . GLY A 1 349 ? 150.399 -17.317 -191.763 1.00 33.81 349 GLY A O 1
ATOM 2798 N N . LYS A 1 350 ? 150.972 -17.345 -193.871 1.00 28.38 350 LYS A N 1
ATOM 2799 C CA . LYS A 1 350 ? 152.013 -17.251 -194.944 1.00 28.38 350 LYS A CA 1
ATOM 2800 C C . LYS A 1 350 ? 151.539 -16.384 -196.139 1.00 28.38 350 LYS A C 1
ATOM 2802 O O . LYS A 1 350 ? 150.517 -16.698 -196.723 1.00 28.38 350 LYS A O 1
ATOM 2807 N N . GLY A 1 351 ? 152.192 -15.298 -196.568 1.00 36.62 351 GLY A N 1
ATOM 2808 C CA . GLY A 1 351 ? 153.464 -14.682 -196.165 1.00 36.62 351 GLY A CA 1
ATOM 2809 C C . GLY A 1 351 ? 153.298 -13.336 -195.431 1.00 36.62 351 GLY A C 1
ATOM 2810 O O . GLY A 1 351 ? 152.275 -12.675 -195.559 1.00 36.62 351 GLY A O 1
ATOM 2811 N N . GLY A 1 352 ? 154.244 -12.900 -194.591 1.00 31.30 352 GLY A N 1
ATOM 2812 C CA . GLY A 1 352 ? 155.627 -13.364 -194.412 1.00 31.30 352 GLY A CA 1
ATOM 2813 C C . GLY A 1 352 ? 156.102 -13.517 -192.948 1.00 31.30 352 GLY A C 1
ATOM 2814 O O . GLY A 1 352 ? 155.510 -12.977 -192.026 1.00 31.30 352 GLY A O 1
ATOM 2815 N N . LYS A 1 353 ? 157.165 -14.326 -192.800 1.00 39.66 353 LYS A N 1
ATOM 2816 C CA . LYS A 1 353 ? 158.326 -14.334 -191.862 1.00 39.66 353 LYS A CA 1
ATOM 2817 C C . LYS A 1 353 ? 158.283 -13.640 -190.450 1.00 39.66 353 LYS A C 1
ATOM 2819 O O . LYS A 1 353 ? 158.224 -12.423 -190.384 1.00 39.66 353 LYS A O 1
ATOM 2824 N N . LYS A 1 354 ? 158.593 -14.447 -189.390 1.00 50.00 354 LYS A N 1
ATOM 2825 C CA . LYS A 1 354 ? 159.303 -14.235 -188.060 1.00 50.00 354 LYS A CA 1
ATOM 2826 C C . LYS A 1 354 ? 158.616 -13.564 -186.785 1.00 50.00 354 LYS A C 1
ATOM 2828 O O . LYS A 1 354 ? 158.419 -12.359 -186.792 1.00 50.00 354 LYS A O 1
ATOM 2833 N N . SER A 1 355 ? 158.458 -14.325 -185.643 1.00 49.12 355 SER A N 1
ATOM 2834 C CA . SER A 1 355 ? 158.425 -14.005 -184.132 1.00 49.12 355 SER A CA 1
ATOM 2835 C C . SER A 1 355 ? 157.129 -14.111 -183.172 1.00 49.12 355 SER A C 1
ATOM 2837 O O . SER A 1 355 ? 156.148 -13.438 -183.444 1.00 49.12 355 SER A O 1
ATOM 2839 N N . GLY A 1 356 ? 157.142 -14.919 -182.036 1.00 57.47 356 GLY A N 1
ATOM 2840 C CA . GLY A 1 356 ? 156.519 -14.864 -180.609 1.00 57.47 356 GLY A CA 1
ATOM 2841 C C . GLY A 1 356 ? 155.016 -15.173 -180.093 1.00 57.47 356 GLY A C 1
ATOM 2842 O O . GLY A 1 356 ? 154.112 -14.523 -180.601 1.00 57.47 356 GLY A O 1
ATOM 2843 N N . LYS A 1 357 ? 154.700 -16.010 -179.008 1.00 47.06 357 LYS A N 1
ATOM 2844 C CA . LYS A 1 357 ? 153.417 -16.081 -178.114 1.00 47.06 357 LYS A CA 1
ATOM 2845 C C . LYS A 1 357 ? 153.454 -16.990 -176.780 1.00 47.06 357 LYS A C 1
ATOM 2847 O O . LYS A 1 357 ? 154.183 -17.971 -176.801 1.00 47.06 357 LYS A O 1
ATOM 2852 N N . LYS A 1 358 ? 152.701 -16.726 -175.642 1.00 55.59 358 LYS A N 1
ATOM 2853 C CA . LYS A 1 358 ? 152.890 -17.195 -174.186 1.00 55.59 358 LYS A CA 1
ATOM 2854 C C . LYS A 1 358 ? 151.617 -17.479 -173.267 1.00 55.59 358 LYS A C 1
ATOM 2856 O O . LYS A 1 358 ? 150.625 -16.784 -173.445 1.00 55.59 358 LYS A O 1
ATOM 2861 N N . LYS A 1 359 ? 151.790 -18.349 -172.221 1.00 56.62 359 LYS A N 1
ATOM 2862 C CA . LYS A 1 359 ? 151.353 -18.462 -170.760 1.00 56.62 359 LYS A CA 1
ATOM 2863 C C . LYS A 1 359 ? 149.961 -18.894 -170.169 1.00 56.62 359 LYS A C 1
ATOM 2865 O O . LYS A 1 359 ? 148.936 -18.310 -170.488 1.00 56.62 359 LYS A O 1
ATOM 2870 N N . LYS A 1 360 ? 150.125 -19.842 -169.205 1.00 54.66 360 LYS A N 1
ATOM 2871 C CA . LYS A 1 360 ? 149.415 -20.342 -167.988 1.00 54.66 360 LYS A CA 1
ATOM 2872 C C . LYS A 1 360 ? 148.179 -19.630 -167.452 1.00 54.66 360 LYS A C 1
ATOM 2874 O O . LYS A 1 360 ? 148.274 -18.403 -167.236 1.00 54.66 360 LYS A O 1
#

Organism: Aureococcus anophagefferens (NCBI:txid44056)

InterPro domains:
  IPR042815 Dynein regulatory complex protein 10 [PTHR31598] (132-355)
  IPR060661 DRC9/10, N-terminal domain [PF27661] (8-133)

Sequence (360 aa):
MHKLTNMEAQRVIAVLEDAVERLDFISLIPTTPDPELLDRITGIGDVPLKNATQQQWQVEESQLVMAVGHSPNSAKTSREDISEQLNHVTRALCRHLKRNKDARSIFKRNASAARSPHLVNCQQYLSDLTAVMQDLTEKERTAAEEASALQQTLETQRAERDREVSAHDQTLTKLRAELQDITQTNQTKMDGVRAQMDDQITKSEDDHAIASEQLLEKLNSLEANIETDSQTNREIEATLRKKKERIEADLSAQYDENMAEMLRQTEEIKEKMIAEKENLRELEEYFAKIDANQRRQNEEVSILAAFRRRVLMAENALHKAATCVQKIVRGKQLRAFIRQLLNKKNKKGKGGKKSGKKKK

Radius of gyration: 119.08 Å; chains: 1; bounding box: 243×44×303 Å

Foldseek 3Di:
DPDQDLVRLVVVLVVLVVVLLLLLLVLLQALDDDVVLLVVCVVVVPPQLSVLSVQLNVLSVVQVVLVVDDDDPPSPVVVVVSVVSNVVSSVSNSVSCVVDVVSVVSSVVVSPPHGDPVSVVVSVVSVVVSVVSVVVSVVVVVVVVVVVVVVVVVVVVVVVVVVVVVVVVVVVVVVVVVVVVVVVVVVVVVVVVVVVVVVVVVVVVVVVVVVVVVVVVVVVVVVVVVVVVVVVVVVVVVVVVVVVVVVVVVVVVVVVVVVVVVVVVVVVVVVVVVVVVVVVVVVVVVVVVVVVVVVVVVVVVVVVVVVVVVVVVVVVVVVVVVVVVVVVVVVVVVVVVVVVVPPDDDDDDPPDDDDDDYDD